Protein AF-A0A7V8X3B9-F1 (afdb_monomer_lite)

Sequence (246 aa):
MRIRNAAAGGLLAACCLIGWGTPAHAGTEPTETTTAEGVEGTEGEAGQLGDAEGGTEIEHAAEECIHILEDGGTVDDCHEAPSPILPPTNELIWGSISFTILFLLLAKFAYPGIKKGMEARTERIRDDLEGAESAKVDANRVLDEYRAQLADAKAESGRIIEEARQQADAVRREQEARLQTELAGMRSKAAADVESAKVQAVADLRREVAELAIGAAEVVIQRNLEHDTQVQLVDRYIESLNNRSN

Foldseek 3Di:
DDDDDDDDDDDDDDDDDDDDDDDDDDDDDDDDDDDDDDDDDDDDDDDDDDDDDDPDPVPVLVVVLVVCVVVPDDSVVSPCPPPPVDDDVVCVVVVVVVVVVVVVVCCVPVVVVVVVVVVVVVVVVVVVVVVVVVVVVVVVVVVVVVVVVVVVVVVVVVVVVVVVVVVVVVVVVVVVVVVVVVVVVVVVVVVVVVVVVVVVVVVVVVVVVVVVVVVVVVVVVVVVCVVVVVVVVVVVVVVVVVVVVD

pLDDT: mean 75.96, std 23.82, range [26.73, 98.38]

Secondary structure (DSSP, 8-state):
--------------------------------------------------------HHHHHHHHHHHHHHTT--GGGGG----TTS--HHHHHHHHHHHHHHHHHHHHHHHHHHHHHHHHHHHHHHHHHHHHHHHHHHHHHHHHHHHHHHHHHHHHHHHHHHHHHHHHHHHHHHHHHHHHHHHHHHHHHHHHHHHHHHHHHHHHHHHHHHHHHHHHHHHHHHHHHHHHHHHHHHHHHHHHHHTT--

Structure (mmCIF, N/CA/C/O backbone):
data_AF-A0A7V8X3B9-F1
#
_entry.id   AF-A0A7V8X3B9-F1
#
loop_
_atom_site.group_PDB
_atom_site.id
_atom_site.type_symbol
_atom_site.label_atom_id
_atom_site.label_alt_id
_atom_site.label_comp_id
_atom_site.label_asym_id
_atom_site.label_entity_id
_atom_site.label_seq_id
_atom_site.pdbx_PDB_ins_code
_atom_site.Cartn_x
_atom_site.Cartn_y
_atom_site.Cartn_z
_atom_site.occupancy
_atom_site.B_iso_or_equiv
_atom_site.auth_seq_id
_atom_site.auth_comp_id
_atom_site.auth_asym_id
_atom_site.auth_atom_id
_atom_site.pdbx_PDB_model_num
ATOM 1 N N . MET A 1 1 ? 21.258 -47.717 9.268 1.00 39.38 1 MET A N 1
ATOM 2 C CA . MET A 1 1 ? 22.544 -48.382 9.571 1.00 39.38 1 MET A CA 1
ATOM 3 C C . MET A 1 1 ? 23.534 -48.023 8.463 1.00 39.38 1 MET A C 1
ATOM 5 O O . MET A 1 1 ? 23.325 -48.495 7.360 1.00 39.38 1 MET A O 1
ATOM 9 N N . ARG A 1 2 ? 24.542 -47.178 8.786 1.00 42.72 2 ARG A N 1
ATOM 10 C CA . ARG A 1 2 ? 25.785 -46.824 8.033 1.00 42.72 2 ARG A CA 1
ATOM 11 C C . ARG A 1 2 ? 25.575 -46.132 6.666 1.00 42.72 2 ARG A C 1
ATOM 13 O O . ARG A 1 2 ? 25.077 -46.767 5.757 1.00 42.72 2 ARG A O 1
ATOM 20 N N . ILE A 1 3 ? 25.830 -44.836 6.426 1.00 49.91 3 ILE A N 1
ATOM 21 C CA . ILE A 1 3 ? 26.948 -43.901 6.725 1.00 49.91 3 ILE A CA 1
ATOM 22 C C . ILE A 1 3 ? 28.330 -44.415 6.289 1.00 49.91 3 ILE A C 1
ATOM 24 O O . ILE A 1 3 ? 28.805 -45.392 6.866 1.00 49.91 3 ILE A O 1
ATOM 28 N N . ARG A 1 4 ? 28.932 -43.696 5.316 1.00 55.12 4 ARG A N 1
ATOM 29 C CA . ARG A 1 4 ? 30.363 -43.406 4.985 1.00 55.12 4 ARG A CA 1
ATOM 30 C C . ARG A 1 4 ? 30.409 -42.970 3.501 1.00 55.12 4 ARG A C 1
ATOM 32 O O . ARG A 1 4 ? 29.705 -43.592 2.720 1.00 55.12 4 ARG A O 1
ATOM 39 N N . ASN A 1 5 ? 31.161 -42.004 2.965 1.00 46.91 5 ASN A N 1
ATOM 40 C CA . ASN A 1 5 ? 32.189 -41.004 3.334 1.00 46.91 5 ASN A CA 1
ATOM 41 C C . ASN A 1 5 ? 32.227 -40.037 2.108 1.00 46.91 5 ASN A C 1
ATOM 43 O O . ASN A 1 5 ? 32.011 -40.512 1.000 1.00 46.91 5 ASN A O 1
ATOM 47 N N . ALA A 1 6 ? 32.346 -38.706 2.150 1.00 45.81 6 ALA A N 1
ATOM 48 C CA . ALA A 1 6 ? 33.317 -37.791 2.763 1.00 45.81 6 ALA A CA 1
ATOM 49 C C . ALA A 1 6 ? 34.760 -37.851 2.190 1.00 45.81 6 ALA A C 1
ATOM 51 O O . ALA A 1 6 ? 35.505 -38.779 2.490 1.00 45.81 6 ALA A O 1
ATOM 52 N N . ALA A 1 7 ? 35.113 -36.761 1.484 1.00 44.56 7 ALA A N 1
ATOM 53 C CA . ALA A 1 7 ? 36.424 -36.099 1.328 1.00 44.56 7 ALA A CA 1
ATOM 54 C C . ALA A 1 7 ? 37.494 -36.630 0.340 1.00 44.56 7 ALA A C 1
ATOM 56 O O . ALA A 1 7 ? 38.152 -37.631 0.594 1.00 44.56 7 ALA A O 1
ATOM 57 N N . ALA A 1 8 ? 37.735 -35.836 -0.714 1.00 44.91 8 ALA A N 1
ATOM 58 C CA . ALA A 1 8 ? 39.019 -35.441 -1.334 1.00 44.91 8 ALA A CA 1
ATOM 59 C C . ALA A 1 8 ? 38.639 -34.631 -2.594 1.00 44.91 8 ALA A C 1
ATOM 61 O O . ALA A 1 8 ? 37.760 -35.062 -3.327 1.00 44.91 8 ALA A O 1
ATOM 62 N N . GLY A 1 9 ? 39.134 -33.451 -2.945 1.00 37.53 9 GLY A N 1
ATOM 63 C CA . GLY A 1 9 ? 40.325 -32.681 -2.615 1.00 37.53 9 GLY A CA 1
ATOM 64 C C . GLY A 1 9 ? 40.475 -31.714 -3.804 1.00 37.53 9 GLY A C 1
ATOM 65 O O . GLY A 1 9 ? 40.345 -32.142 -4.948 1.00 37.53 9 GLY A O 1
ATOM 66 N N . GLY A 1 10 ? 40.608 -30.412 -3.552 1.00 41.78 10 GLY A N 1
ATOM 67 C CA . GLY A 1 10 ? 40.683 -29.407 -4.615 1.00 41.78 10 GLY A CA 1
ATOM 68 C C . GLY A 1 10 ? 42.075 -29.266 -5.224 1.00 41.78 10 GLY A C 1
ATOM 69 O O . GLY A 1 10 ? 43.055 -29.658 -4.600 1.00 41.78 10 GLY A O 1
ATOM 70 N N . LEU A 1 11 ? 42.137 -28.663 -6.416 1.00 39.66 11 LEU A N 1
ATOM 71 C CA . LEU A 1 11 ? 43.200 -27.767 -6.896 1.00 39.66 11 LEU A CA 1
ATOM 72 C C . LEU A 1 11 ? 42.917 -27.338 -8.348 1.00 39.66 11 LEU A C 1
ATOM 74 O O . LEU A 1 11 ? 42.602 -28.170 -9.188 1.00 39.66 11 LEU A O 1
ATOM 78 N N . LEU A 1 12 ? 43.144 -26.042 -8.595 1.00 39.81 12 LEU A N 1
ATOM 79 C CA . LEU A 1 12 ? 43.578 -25.422 -9.856 1.00 39.81 12 LEU A CA 1
ATOM 80 C C . LEU A 1 12 ? 42.609 -25.432 -11.050 1.00 39.81 12 LEU A C 1
ATOM 82 O O . LEU A 1 12 ? 42.489 -26.421 -11.757 1.00 39.81 12 LEU A O 1
ATOM 86 N N . ALA A 1 13 ? 42.084 -24.254 -11.400 1.00 40.56 13 ALA A N 1
ATOM 87 C CA . ALA A 1 13 ? 42.632 -23.486 -12.526 1.00 40.56 13 ALA A CA 1
ATOM 88 C C . ALA A 1 13 ? 41.819 -22.205 -12.796 1.00 40.56 13 ALA A C 1
ATOM 90 O O . ALA A 1 13 ? 40.620 -22.249 -13.037 1.00 40.56 13 ALA A O 1
ATOM 91 N N . ALA A 1 14 ? 42.535 -21.080 -12.757 1.00 41.75 14 ALA A N 1
ATOM 92 C CA . ALA A 1 14 ? 42.480 -19.972 -13.709 1.00 41.75 14 ALA A CA 1
ATOM 93 C C . ALA A 1 14 ? 41.116 -19.502 -14.259 1.00 41.75 14 ALA A C 1
ATOM 95 O O . ALA A 1 14 ? 40.564 -20.102 -15.172 1.00 41.75 14 ALA A O 1
ATOM 96 N N . CYS A 1 15 ? 40.714 -18.288 -13.869 1.00 41.00 15 CYS A N 1
ATOM 97 C CA . CYS A 1 15 ? 40.323 -17.281 -14.859 1.00 41.00 15 CYS A CA 1
ATOM 98 C C . CYS A 1 15 ? 40.495 -15.873 -14.272 1.00 41.00 15 CYS A C 1
ATOM 100 O O . CYS A 1 15 ? 39.625 -15.332 -13.594 1.00 41.00 15 CYS A O 1
ATOM 102 N N . CYS A 1 16 ? 41.683 -15.317 -14.503 1.00 38.94 16 CYS A N 1
ATOM 103 C CA . CYS A 1 16 ? 41.965 -13.897 -14.368 1.00 38.94 16 CYS A CA 1
ATOM 104 C C . CYS A 1 16 ? 41.177 -13.095 -15.414 1.00 38.94 16 CYS A C 1
ATOM 106 O O . CYS A 1 16 ? 41.130 -13.493 -16.571 1.00 38.94 16 CYS A O 1
ATOM 108 N N . LEU A 1 17 ? 40.687 -11.935 -14.967 1.00 46.78 17 LEU A N 1
ATOM 109 C CA . LEU A 1 17 ? 40.783 -10.627 -15.629 1.00 46.78 17 LEU A CA 1
ATOM 110 C C . LEU A 1 17 ? 40.272 -10.522 -17.077 1.00 46.78 17 LEU A C 1
ATOM 112 O O . LEU A 1 17 ? 40.923 -10.992 -17.999 1.00 46.78 17 LEU A O 1
ATOM 116 N N . ILE A 1 18 ? 39.193 -9.754 -17.273 1.00 52.78 18 ILE A N 1
ATOM 117 C CA . ILE A 1 18 ? 39.146 -8.491 -18.050 1.00 52.78 18 ILE A CA 1
ATOM 118 C C . ILE A 1 18 ? 37.674 -8.042 -18.148 1.00 52.78 18 ILE A C 1
ATOM 120 O O . ILE A 1 18 ? 36.805 -8.802 -18.559 1.00 52.78 18 ILE A O 1
ATOM 124 N N . GLY A 1 19 ? 37.408 -6.791 -17.772 1.00 39.50 19 GLY A N 1
ATOM 125 C CA . GLY A 1 19 ? 36.098 -6.131 -17.841 1.00 39.50 19 GLY A CA 1
ATOM 126 C C . GLY A 1 19 ? 36.063 -4.982 -16.833 1.00 39.50 19 GLY A C 1
ATOM 127 O O . GLY A 1 19 ? 35.511 -5.130 -15.753 1.00 39.50 19 GLY A O 1
ATOM 128 N N . TRP A 1 20 ? 36.893 -3.943 -16.958 1.00 41.47 20 TRP A N 1
ATOM 129 C CA . TRP A 1 20 ? 36.729 -2.809 -17.884 1.00 41.47 20 TRP A CA 1
ATOM 130 C C . TRP A 1 20 ? 35.306 -2.228 -17.883 1.00 41.47 20 TRP A C 1
ATOM 132 O O . TRP A 1 20 ? 34.447 -2.669 -18.637 1.00 41.47 20 TRP A O 1
ATOM 142 N N . GLY A 1 21 ? 35.126 -1.172 -17.078 1.00 40.56 21 GLY A N 1
ATOM 143 C CA . GLY A 1 21 ? 34.409 0.029 -17.516 1.00 40.56 21 GLY A CA 1
ATOM 144 C C . GLY A 1 21 ? 33.053 0.322 -16.873 1.00 40.56 21 GLY A C 1
ATOM 145 O O . GLY A 1 21 ? 32.025 0.148 -17.517 1.00 40.56 21 GLY A O 1
ATOM 146 N N . THR A 1 22 ? 33.052 0.894 -15.666 1.00 64.69 22 THR A N 1
ATOM 147 C CA . THR A 1 22 ? 31.903 1.636 -15.108 1.00 64.69 22 THR A CA 1
ATOM 148 C C . THR A 1 22 ? 32.142 3.140 -15.323 1.00 64.69 22 THR A C 1
ATOM 150 O O . THR A 1 22 ? 33.192 3.621 -14.894 1.00 64.69 22 THR A O 1
ATOM 153 N N . PRO A 1 23 ? 31.239 3.919 -15.953 1.00 57.03 23 PRO A N 1
ATOM 154 C CA . PRO A 1 23 ? 31.447 5.355 -16.117 1.00 57.03 23 PRO A CA 1
ATOM 155 C C . PRO A 1 23 ? 30.966 6.121 -14.876 1.00 57.03 23 PRO A C 1
ATOM 157 O O . PRO A 1 23 ? 29.769 6.201 -14.598 1.00 57.03 23 PRO A O 1
ATOM 160 N N . ALA A 1 24 ? 31.909 6.703 -14.135 1.00 49.41 24 ALA A N 1
ATOM 161 C CA . ALA A 1 24 ? 31.629 7.686 -13.093 1.00 49.41 24 ALA A CA 1
ATOM 162 C C . ALA A 1 24 ? 31.510 9.089 -13.709 1.00 49.41 24 ALA A C 1
ATOM 164 O O . ALA A 1 24 ? 32.327 9.503 -14.530 1.00 49.41 24 ALA A O 1
ATOM 165 N N . HIS A 1 25 ? 30.447 9.787 -13.318 1.00 52.94 25 HIS A N 1
ATOM 166 C CA . HIS A 1 25 ? 30.072 11.128 -13.745 1.00 52.94 25 HIS A CA 1
ATOM 167 C C . HIS A 1 25 ? 31.026 12.227 -13.244 1.00 52.94 25 HIS A C 1
ATOM 169 O O . HIS A 1 25 ? 31.401 12.250 -12.076 1.00 52.94 25 HIS A O 1
ATOM 175 N N . ALA A 1 26 ? 31.317 13.147 -14.169 1.00 38.22 26 ALA A N 1
ATOM 176 C CA . ALA A 1 26 ? 31.418 14.608 -14.061 1.00 38.22 26 ALA A CA 1
ATOM 177 C C . ALA A 1 26 ? 31.921 15.245 -12.746 1.00 38.22 26 ALA A C 1
ATOM 179 O O . ALA A 1 26 ? 31.174 15.401 -11.782 1.00 38.22 26 ALA A O 1
ATOM 180 N N . GLY A 1 27 ? 33.158 15.750 -12.800 1.00 36.84 27 GLY A N 1
ATOM 181 C CA . GLY A 1 27 ? 33.696 16.811 -11.944 1.00 36.84 27 GLY A CA 1
ATOM 182 C C . GLY A 1 27 ? 34.038 18.049 -12.783 1.00 36.84 27 GLY A C 1
ATOM 183 O O . GLY A 1 27 ? 34.362 17.936 -13.963 1.00 36.84 27 GLY A O 1
ATOM 184 N N . THR A 1 28 ? 33.886 19.216 -12.171 1.00 52.00 28 THR A N 1
ATOM 185 C CA . THR A 1 28 ? 33.833 20.568 -12.738 1.00 52.00 28 THR A CA 1
ATOM 186 C C . THR A 1 28 ? 35.189 21.298 -12.781 1.00 52.00 28 THR A C 1
ATOM 188 O O . THR A 1 28 ? 36.059 21.019 -11.964 1.00 52.00 28 THR A O 1
ATOM 191 N N . GLU A 1 29 ? 35.248 22.332 -13.640 1.00 48.00 29 GLU A N 1
ATOM 192 C CA . GLU A 1 29 ? 36.155 23.512 -13.639 1.00 48.00 29 GLU A CA 1
ATOM 193 C C . GLU A 1 29 ? 37.589 23.356 -14.221 1.00 48.00 29 GLU A C 1
ATOM 195 O O . GLU A 1 29 ? 38.015 22.251 -14.541 1.00 48.00 29 GLU A O 1
ATOM 200 N N . PRO A 1 30 ? 38.332 24.462 -14.462 1.00 53.47 30 PRO A N 1
ATOM 201 C CA . PRO A 1 30 ? 38.150 25.348 -15.612 1.00 53.47 30 PRO A CA 1
ATOM 202 C C . PRO A 1 30 ? 39.452 25.560 -16.418 1.00 53.47 30 PRO A C 1
ATOM 204 O O . PRO A 1 30 ? 40.555 25.197 -16.020 1.00 53.47 30 PRO A O 1
ATOM 207 N N . THR A 1 31 ? 39.292 26.180 -17.583 1.00 50.12 31 THR A N 1
ATOM 208 C CA . THR A 1 31 ? 40.335 26.653 -18.502 1.00 50.12 31 THR A CA 1
ATOM 209 C C . THR A 1 31 ? 41.193 27.765 -17.901 1.00 50.12 31 THR A C 1
ATOM 211 O O . THR A 1 31 ? 40.611 28.748 -17.457 1.00 50.12 31 THR A O 1
ATOM 214 N N . GLU A 1 32 ? 42.526 27.673 -18.012 1.00 40.66 32 GLU A N 1
ATOM 215 C CA . GLU A 1 32 ? 43.408 28.775 -18.445 1.00 40.66 32 GLU A CA 1
ATOM 216 C C . GLU A 1 32 ? 44.906 28.395 -18.472 1.00 40.66 32 GLU A C 1
ATOM 218 O O . GLU A 1 32 ? 45.381 27.635 -17.632 1.00 40.66 32 GLU A O 1
ATOM 223 N N . THR A 1 33 ? 45.642 29.057 -19.383 1.00 37.03 33 THR A N 1
ATOM 224 C CA . THR A 1 33 ? 47.113 29.271 -19.415 1.00 37.03 33 THR A CA 1
ATOM 225 C C . THR A 1 33 ? 47.981 28.065 -19.827 1.00 37.03 33 THR A C 1
ATOM 227 O O . THR A 1 33 ? 47.667 26.930 -19.515 1.00 37.03 33 THR A O 1
ATOM 230 N N . THR A 1 34 ? 49.123 28.173 -20.509 1.00 36.94 34 THR A N 1
ATOM 231 C CA . THR A 1 34 ? 49.876 29.243 -21.180 1.00 36.94 34 THR A CA 1
ATOM 232 C C . THR A 1 34 ? 51.095 28.569 -21.839 1.00 36.94 34 THR A C 1
ATOM 234 O O . THR A 1 34 ? 51.565 27.555 -21.335 1.00 36.94 34 THR A O 1
ATOM 237 N N . THR A 1 35 ? 51.619 29.173 -22.915 1.00 37.62 35 THR A N 1
ATOM 238 C CA . THR A 1 35 ? 53.039 29.180 -23.354 1.00 37.62 35 THR A CA 1
ATOM 239 C C . THR A 1 35 ? 53.826 27.872 -23.504 1.00 37.62 35 THR A C 1
ATOM 241 O O . THR A 1 35 ? 54.137 27.215 -22.518 1.00 37.62 35 THR A O 1
ATOM 244 N N . ALA A 1 36 ? 54.385 27.660 -24.700 1.00 40.75 36 ALA A N 1
ATOM 245 C CA . ALA A 1 36 ? 55.829 27.444 -24.836 1.00 40.75 36 ALA A CA 1
ATOM 246 C C . ALA A 1 36 ? 56.305 27.735 -26.269 1.00 40.75 36 ALA A C 1
ATOM 248 O O . ALA A 1 36 ? 55.754 27.221 -27.242 1.00 40.75 36 ALA A O 1
ATOM 249 N N . GLU A 1 37 ? 57.321 28.590 -26.344 1.00 34.03 37 GLU A N 1
ATOM 250 C CA . GLU A 1 37 ? 58.188 28.872 -27.488 1.00 34.03 37 GLU A CA 1
ATOM 251 C C . GLU A 1 37 ? 58.977 27.627 -27.937 1.00 34.03 37 GLU A C 1
ATOM 253 O O . GLU A 1 37 ? 59.090 26.643 -27.206 1.00 34.03 37 GLU A O 1
ATOM 258 N N . GLY A 1 38 ? 59.500 27.681 -29.166 1.00 37.38 38 GLY A N 1
ATOM 259 C CA . GLY A 1 38 ? 60.245 26.596 -29.807 1.00 37.38 38 GLY A CA 1
ATOM 260 C C . GLY A 1 38 ? 61.704 26.452 -29.372 1.00 37.38 38 GLY A C 1
ATOM 261 O O . GLY A 1 38 ? 62.136 27.107 -28.436 1.00 37.38 38 GLY A O 1
ATOM 262 N N . VAL A 1 39 ? 62.442 25.593 -30.088 1.00 33.62 39 VAL A N 1
ATOM 263 C CA . VAL A 1 39 ? 63.895 25.653 -30.356 1.00 33.62 39 VAL A CA 1
ATOM 264 C C . VAL A 1 39 ? 64.231 24.661 -31.487 1.00 33.62 39 VAL A C 1
ATOM 266 O O . VAL A 1 39 ? 63.624 23.598 -31.615 1.00 33.62 39 VAL A O 1
ATOM 269 N N . GLU A 1 40 ? 65.177 25.096 -32.315 1.00 34.22 40 GLU A N 1
ATOM 270 C CA . GLU A 1 40 ? 65.804 24.495 -33.496 1.00 34.22 40 GLU A CA 1
ATOM 271 C C . GLU A 1 40 ? 66.728 23.286 -33.226 1.00 34.22 40 GLU A C 1
ATOM 273 O O . GLU A 1 40 ? 67.198 23.084 -32.110 1.00 34.22 40 GLU A O 1
ATOM 278 N N . GLY A 1 41 ? 67.104 22.605 -34.321 1.00 28.72 41 GLY A N 1
ATOM 279 C CA . GLY A 1 41 ? 68.501 22.206 -34.593 1.00 28.72 41 GLY A CA 1
ATOM 280 C C . GLY A 1 41 ? 68.827 20.712 -34.459 1.00 28.72 41 GLY A C 1
ATOM 281 O O . GLY A 1 41 ? 68.663 20.159 -33.381 1.00 28.72 41 GLY A O 1
ATOM 282 N N . THR A 1 42 ? 69.113 20.006 -35.572 1.00 29.69 42 THR A N 1
ATOM 283 C CA . THR A 1 42 ? 70.470 19.618 -36.086 1.00 29.69 42 THR A CA 1
ATOM 284 C C . THR A 1 42 ? 71.020 18.355 -35.393 1.00 29.69 42 THR A C 1
ATOM 286 O O . THR A 1 42 ? 70.780 18.165 -34.212 1.00 29.69 42 THR A O 1
ATOM 289 N N . GLU A 1 43 ? 71.689 17.361 -35.989 1.00 34.09 43 GLU A N 1
ATOM 290 C CA . GLU A 1 43 ? 72.438 17.089 -37.235 1.00 34.09 43 GLU A CA 1
ATOM 291 C C . GLU A 1 43 ? 72.362 15.554 -37.500 1.00 34.09 43 GLU A C 1
ATOM 293 O O . GLU A 1 43 ? 72.037 14.805 -36.583 1.00 34.09 43 GLU A O 1
ATOM 298 N N . GLY A 1 44 ? 72.486 15.042 -38.737 1.00 31.11 44 GLY A N 1
ATOM 299 C CA . GLY A 1 44 ? 73.740 14.480 -39.304 1.00 31.11 44 GLY A CA 1
ATOM 300 C C . GLY A 1 44 ? 73.945 12.995 -38.906 1.00 31.11 44 GLY A C 1
ATOM 301 O O . GLY A 1 44 ? 73.656 12.622 -37.784 1.00 31.11 44 GLY A O 1
ATOM 302 N N . GLU A 1 45 ? 74.427 12.042 -39.707 1.00 33.03 45 GLU A N 1
ATOM 303 C CA . GLU A 1 45 ? 75.163 12.058 -40.972 1.00 33.03 45 GLU A CA 1
ATOM 304 C C . GLU A 1 45 ? 75.353 10.595 -41.469 1.00 33.03 45 GLU A C 1
ATOM 306 O O . GLU A 1 45 ? 75.246 9.660 -40.676 1.00 33.03 45 GLU A O 1
ATOM 311 N N . ALA A 1 46 ? 75.720 10.450 -42.755 1.00 31.52 46 ALA A N 1
ATOM 312 C CA . ALA A 1 46 ? 76.371 9.308 -43.433 1.00 31.52 46 ALA A CA 1
ATOM 313 C C . ALA A 1 46 ? 75.574 7.992 -43.635 1.00 31.52 46 ALA A C 1
ATOM 315 O O . ALA A 1 46 ? 75.005 7.428 -42.715 1.00 31.52 46 ALA A O 1
ATOM 316 N N . GLY A 1 47 ? 75.544 7.353 -44.808 1.00 28.34 47 GLY A N 1
ATOM 317 C CA . GLY A 1 47 ? 76.201 7.592 -46.089 1.00 28.34 47 GLY A CA 1
ATOM 318 C C . GLY A 1 47 ? 76.137 6.325 -46.964 1.00 28.34 47 GLY A C 1
ATOM 319 O O . GLY A 1 47 ? 75.957 5.223 -46.451 1.00 28.34 47 GLY A O 1
ATOM 320 N N . GLN A 1 48 ? 76.372 6.535 -48.265 1.00 32.28 48 GLN A N 1
ATOM 321 C CA . GLN A 1 48 ? 76.925 5.611 -49.275 1.00 32.28 48 GLN A CA 1
ATOM 322 C C . GLN A 1 48 ? 76.022 5.053 -50.410 1.00 32.28 48 GLN A C 1
ATOM 324 O O . GLN A 1 48 ? 75.308 4.072 -50.248 1.00 32.28 48 GLN A O 1
ATOM 329 N N . LEU A 1 49 ? 76.227 5.692 -51.579 1.00 31.45 49 LEU A N 1
ATOM 330 C CA . LEU A 1 49 ? 76.461 5.218 -52.966 1.00 31.45 49 LEU A CA 1
ATOM 331 C C . LEU A 1 49 ? 75.520 4.231 -53.676 1.00 31.45 49 LEU A C 1
ATOM 333 O O . LEU A 1 49 ? 75.320 3.097 -53.252 1.00 31.45 49 LEU A O 1
ATOM 337 N N . GLY A 1 50 ? 75.176 4.628 -54.905 1.00 31.78 50 GLY A N 1
ATOM 338 C CA . GLY A 1 50 ? 74.786 3.758 -56.013 1.00 31.78 50 GLY A CA 1
ATOM 339 C C . GLY A 1 50 ? 74.233 4.583 -57.176 1.00 31.78 50 GLY A C 1
ATOM 340 O O . GLY A 1 50 ? 73.124 5.091 -57.081 1.00 31.78 50 GLY A O 1
ATOM 341 N N . ASP A 1 51 ? 75.037 4.750 -58.219 1.00 26.73 51 ASP A N 1
ATOM 342 C CA . ASP A 1 51 ? 74.870 5.618 -59.390 1.00 26.73 51 ASP A CA 1
ATOM 343 C C . ASP A 1 51 ? 73.632 5.309 -60.258 1.00 26.73 51 ASP A C 1
ATOM 345 O O . ASP A 1 51 ? 73.262 4.146 -60.398 1.00 26.73 51 ASP A O 1
ATOM 349 N N . ALA A 1 52 ? 73.061 6.329 -60.914 1.00 33.12 52 ALA A N 1
ATOM 350 C CA . ALA A 1 52 ? 72.715 6.282 -62.344 1.00 33.12 52 ALA A CA 1
ATOM 351 C C . ALA A 1 52 ? 72.134 7.619 -62.836 1.00 33.12 52 ALA A C 1
ATOM 353 O O . ALA A 1 52 ? 71.255 8.226 -62.230 1.00 33.12 52 ALA A O 1
ATOM 354 N N . GLU A 1 53 ? 72.687 8.039 -63.961 1.00 38.56 53 GLU A N 1
ATOM 355 C CA . GLU A 1 53 ? 72.516 9.275 -64.707 1.00 38.56 53 GLU A CA 1
ATOM 356 C C . GLU A 1 53 ? 71.082 9.555 -65.186 1.00 38.56 53 GLU A C 1
ATOM 358 O O . GLU A 1 53 ? 70.334 8.654 -65.552 1.00 38.56 53 GLU A O 1
ATOM 363 N N . GLY A 1 54 ? 70.733 10.840 -65.245 1.00 33.34 54 GLY A N 1
ATOM 364 C CA . GLY A 1 54 ? 69.496 11.342 -65.850 1.00 33.34 54 GLY A CA 1
ATOM 365 C C . GLY A 1 54 ? 69.655 12.779 -66.347 1.00 33.34 54 GLY A C 1
ATOM 366 O O . GLY A 1 54 ? 68.756 13.598 -66.201 1.00 33.34 54 GLY A O 1
ATOM 367 N N . GLY A 1 55 ? 70.840 13.123 -66.853 1.00 38.66 55 GLY A N 1
ATOM 368 C CA . GLY A 1 55 ? 71.037 14.288 -67.706 1.00 38.66 55 GLY A CA 1
ATOM 369 C C . GLY A 1 55 ? 71.225 13.769 -69.120 1.00 38.66 55 GLY A C 1
ATOM 370 O O . GLY A 1 55 ? 72.260 13.166 -69.363 1.00 38.66 55 GLY A O 1
ATOM 371 N N . THR A 1 56 ? 70.207 13.891 -69.983 1.00 39.81 56 THR A N 1
ATOM 372 C CA . THR A 1 56 ? 70.292 13.703 -71.458 1.00 39.81 56 THR A CA 1
ATOM 373 C C . THR A 1 56 ? 68.951 13.829 -72.208 1.00 39.81 56 THR A C 1
ATOM 375 O O . THR A 1 56 ? 68.947 13.675 -73.418 1.00 39.81 56 THR A O 1
ATOM 378 N N . GLU A 1 57 ? 67.805 14.151 -71.591 1.00 44.56 57 GLU A N 1
ATOM 379 C CA . GLU A 1 57 ? 66.539 14.238 -72.366 1.00 44.56 57 GLU A CA 1
ATOM 380 C C . GLU A 1 57 ? 66.224 15.616 -72.981 1.00 44.56 57 GLU A C 1
ATOM 382 O O . GLU A 1 57 ? 65.383 15.702 -73.869 1.00 44.56 57 GLU A O 1
ATOM 387 N N . ILE A 1 58 ? 66.913 16.697 -72.590 1.00 44.88 58 ILE A N 1
ATOM 388 C CA . ILE A 1 58 ? 66.720 18.023 -73.222 1.00 44.88 58 ILE A CA 1
ATOM 389 C C . ILE A 1 58 ? 67.664 18.233 -74.421 1.00 44.88 58 ILE A C 1
ATOM 391 O O . ILE A 1 58 ? 67.372 19.038 -75.300 1.00 44.88 58 ILE A O 1
ATOM 395 N N . GLU A 1 59 ? 68.772 17.490 -74.493 1.00 46.84 59 GLU A N 1
ATOM 396 C CA . GLU A 1 59 ? 69.768 17.640 -75.564 1.00 46.84 59 GLU A CA 1
ATOM 397 C C . GLU A 1 59 ? 69.375 16.869 -76.839 1.00 46.84 59 GLU A C 1
ATOM 399 O O . GLU A 1 59 ? 69.513 17.404 -77.937 1.00 46.84 59 GLU A O 1
ATOM 404 N N . HIS A 1 60 ? 68.761 15.682 -76.718 1.00 47.84 60 HIS A N 1
ATOM 405 C CA . HIS A 1 60 ? 68.312 14.909 -77.887 1.00 47.84 60 HIS A CA 1
ATOM 406 C C . HIS A 1 60 ? 67.094 15.499 -78.612 1.00 47.84 60 HIS A C 1
ATOM 408 O O . HIS A 1 60 ? 66.994 15.366 -79.830 1.00 47.84 60 HIS A O 1
ATOM 414 N N . ALA A 1 61 ? 66.212 16.218 -77.910 1.00 52.81 61 ALA A N 1
ATOM 415 C CA . ALA A 1 61 ? 65.087 16.905 -78.548 1.00 52.81 61 ALA A CA 1
ATOM 416 C C . ALA A 1 61 ? 65.546 18.051 -79.475 1.00 52.81 61 ALA A C 1
ATOM 418 O O . ALA A 1 61 ? 64.885 18.361 -80.465 1.00 52.81 61 ALA A O 1
ATOM 419 N N . ALA A 1 62 ? 66.694 18.672 -79.178 1.00 56.62 62 ALA A N 1
ATOM 420 C CA . ALA A 1 62 ? 67.274 19.712 -80.023 1.00 56.62 62 ALA A CA 1
ATOM 421 C C . ALA A 1 62 ? 67.964 19.130 -81.271 1.00 56.62 62 ALA A C 1
ATOM 423 O O . ALA A 1 62 ? 67.908 19.747 -82.333 1.00 56.62 62 ALA A O 1
ATOM 424 N N . GLU A 1 63 ? 68.571 17.944 -81.170 1.00 56.38 63 GLU A N 1
ATOM 425 C CA . GLU A 1 63 ? 69.256 17.279 -82.290 1.00 56.38 63 GLU A CA 1
ATOM 426 C C . GLU A 1 63 ? 68.282 16.752 -83.357 1.00 56.38 63 GLU A C 1
ATOM 428 O O . GLU A 1 63 ? 68.551 16.881 -84.552 1.00 56.38 63 GLU A O 1
ATOM 433 N N . GLU A 1 64 ? 67.115 16.238 -82.956 1.00 62.34 64 GLU A N 1
ATOM 434 C CA . GLU A 1 64 ? 66.106 15.721 -83.894 1.00 62.34 64 GLU A CA 1
ATOM 435 C C . GLU A 1 64 ? 65.455 16.840 -84.733 1.00 62.34 64 GLU A C 1
ATOM 437 O O . GLU A 1 64 ? 65.255 16.685 -85.938 1.00 62.34 64 GLU A O 1
ATOM 442 N N . CYS A 1 65 ? 65.238 18.024 -84.148 1.00 60.91 65 CYS A N 1
ATOM 443 C CA . CYS A 1 65 ? 64.732 19.189 -84.884 1.00 60.91 65 CYS A CA 1
ATOM 444 C C . CYS A 1 65 ? 65.733 19.782 -85.881 1.00 60.91 65 CYS A C 1
ATOM 446 O O . CYS A 1 65 ? 65.328 20.347 -86.899 1.00 60.91 65 CYS A O 1
ATOM 448 N N . ILE A 1 66 ? 67.036 19.654 -85.620 1.00 63.03 66 ILE A N 1
ATOM 449 C CA . ILE A 1 66 ? 68.073 20.159 -86.527 1.00 63.03 66 ILE A CA 1
ATOM 450 C C . ILE A 1 66 ? 68.090 19.346 -87.834 1.00 63.03 66 ILE A C 1
ATOM 452 O O . ILE A 1 66 ? 68.230 19.934 -88.905 1.00 63.03 66 ILE A O 1
ATOM 456 N N . HIS A 1 67 ? 67.843 18.032 -87.780 1.00 65.12 67 HIS A N 1
ATOM 457 C CA . HIS A 1 67 ? 67.853 17.167 -88.968 1.00 65.12 67 HIS A CA 1
ATOM 458 C C . HI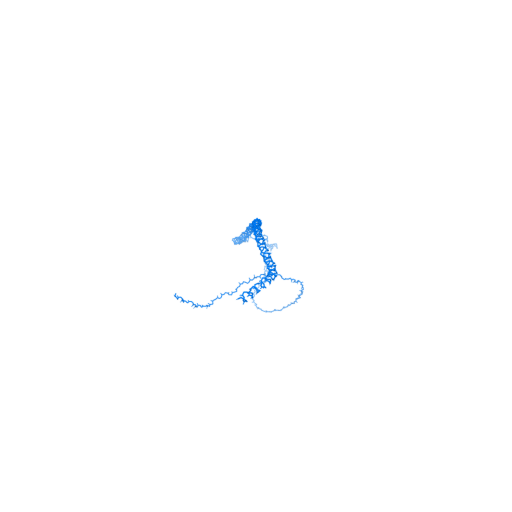S A 1 67 ? 66.626 17.360 -89.886 1.00 65.12 67 HIS A C 1
ATOM 460 O O . HIS A 1 67 ? 66.717 17.151 -91.094 1.00 65.12 67 HIS A O 1
ATOM 466 N N . ILE A 1 68 ? 65.482 17.797 -89.345 1.00 62.09 68 ILE A N 1
ATOM 467 C CA . ILE A 1 68 ? 64.247 18.056 -90.115 1.00 62.09 68 ILE A CA 1
ATOM 468 C C . ILE A 1 68 ? 64.324 19.392 -90.882 1.00 62.09 68 ILE A C 1
ATOM 470 O O . ILE A 1 68 ? 63.758 19.532 -91.969 1.00 62.09 68 ILE A O 1
ATOM 474 N N . LEU A 1 69 ? 65.070 20.367 -90.354 1.00 64.50 69 LEU A N 1
ATOM 475 C CA . LEU A 1 69 ? 65.283 21.668 -90.999 1.00 64.50 69 LEU A CA 1
ATOM 476 C C . LEU A 1 69 ? 66.263 21.593 -92.182 1.00 64.50 69 LEU A C 1
ATOM 478 O O . LEU A 1 69 ? 66.178 22.414 -93.097 1.00 64.50 69 LEU A O 1
ATOM 482 N N . GLU A 1 70 ? 67.168 20.612 -92.192 1.00 67.31 70 GLU A N 1
ATOM 483 C CA . GLU A 1 70 ? 68.176 20.447 -93.247 1.00 67.31 70 GLU A CA 1
ATOM 484 C C . GLU A 1 70 ? 67.593 19.850 -94.547 1.00 67.31 70 GLU A C 1
ATOM 486 O O . GLU A 1 70 ? 68.029 20.217 -95.639 1.00 67.31 70 GLU A O 1
ATOM 491 N N . ASP A 1 71 ? 66.521 19.053 -94.454 1.00 61.47 71 ASP A N 1
ATOM 492 C CA . ASP A 1 71 ? 65.776 18.497 -95.600 1.00 61.47 71 ASP A CA 1
ATOM 493 C C . ASP A 1 71 ? 64.672 19.440 -96.148 1.00 61.47 71 ASP A C 1
ATOM 495 O O . ASP A 1 71 ? 63.901 19.070 -97.039 1.00 61.47 71 ASP A O 1
ATOM 499 N N . GLY A 1 72 ? 64.610 20.690 -95.664 1.00 61.25 72 GLY A N 1
ATOM 500 C CA . GLY A 1 72 ? 63.687 21.727 -96.146 1.00 61.25 72 GLY A CA 1
ATOM 501 C C . GLY A 1 72 ? 62.321 21.775 -95.449 1.00 61.25 72 GLY A C 1
ATOM 502 O O . GLY A 1 72 ? 61.389 22.374 -95.993 1.00 61.25 72 GLY A O 1
ATOM 503 N N . GLY A 1 73 ? 62.190 21.162 -94.268 1.00 61.62 73 GLY A N 1
ATOM 504 C CA . GLY A 1 73 ? 61.004 21.260 -93.411 1.00 61.62 73 GLY A CA 1
ATOM 505 C C . GLY A 1 73 ? 60.877 22.615 -92.699 1.00 61.62 73 GLY A C 1
ATOM 506 O O . GLY A 1 73 ? 61.842 23.370 -92.571 1.00 61.62 73 GLY A O 1
ATOM 507 N N . THR A 1 74 ? 59.671 22.945 -92.238 1.00 58.62 74 THR A N 1
ATOM 508 C CA . THR A 1 74 ? 59.369 24.188 -91.508 1.00 58.62 74 THR A CA 1
ATOM 509 C C . THR A 1 74 ? 59.422 23.984 -89.992 1.00 58.62 74 THR A C 1
ATOM 511 O O . THR A 1 74 ? 59.075 22.921 -89.493 1.00 58.62 74 THR A O 1
ATOM 514 N N . VAL A 1 75 ? 59.819 25.023 -89.240 1.00 57.25 75 VAL A N 1
ATOM 515 C CA . VAL A 1 75 ? 59.956 25.001 -87.761 1.00 57.25 75 VAL A CA 1
ATOM 516 C C . VAL A 1 75 ? 58.651 24.615 -87.036 1.00 57.25 75 VAL A C 1
ATOM 518 O O . VAL A 1 75 ? 58.699 24.158 -85.896 1.00 57.25 75 VAL A O 1
ATOM 521 N N . ASP A 1 76 ? 57.497 24.752 -87.694 1.00 58.41 76 ASP A N 1
ATOM 522 C CA . ASP A 1 76 ? 56.185 24.420 -87.127 1.00 58.41 76 ASP A CA 1
ATOM 523 C C . ASP A 1 76 ? 55.980 22.904 -86.897 1.00 58.41 76 ASP A C 1
ATOM 525 O O . ASP A 1 76 ? 55.258 22.526 -85.976 1.00 58.41 76 ASP A O 1
ATOM 529 N N . ASP A 1 77 ? 56.673 22.029 -87.639 1.00 57.44 77 ASP A N 1
ATOM 530 C CA . ASP A 1 77 ? 56.513 20.564 -87.545 1.00 57.44 77 ASP A CA 1
ATOM 531 C C . ASP A 1 77 ? 57.193 19.946 -86.301 1.00 57.44 77 ASP A C 1
ATOM 533 O O . ASP A 1 77 ? 56.924 18.807 -85.924 1.00 57.44 77 ASP A O 1
ATOM 537 N N . CYS A 1 78 ? 58.051 20.712 -85.621 1.00 57.19 78 CYS A N 1
ATOM 538 C CA . CYS A 1 78 ? 58.772 20.304 -84.410 1.00 57.19 78 CYS A CA 1
ATOM 539 C C . CYS A 1 78 ? 57.941 20.400 -83.115 1.00 57.19 78 CYS A C 1
ATOM 541 O O . CYS A 1 78 ? 58.393 19.975 -82.050 1.00 57.19 78 CYS A O 1
ATOM 543 N N . HIS A 1 79 ? 56.738 20.977 -83.179 1.00 55.62 79 HIS A N 1
ATOM 544 C CA . HIS A 1 79 ? 55.894 21.250 -82.012 1.00 55.62 79 HIS A CA 1
ATOM 545 C C . HIS A 1 79 ? 54.536 20.545 -82.039 1.00 55.62 79 HIS A C 1
ATOM 547 O O . HIS A 1 79 ? 53.650 20.912 -81.262 1.00 55.62 79 HIS A O 1
ATOM 553 N N . GLU A 1 80 ? 54.363 19.498 -82.847 1.00 59.78 80 GLU A N 1
ATOM 554 C CA . GLU A 1 80 ? 53.142 18.691 -82.801 1.00 59.78 80 GLU A CA 1
ATOM 555 C C . GLU A 1 80 ? 53.169 17.755 -81.576 1.00 59.78 80 GLU A C 1
ATOM 557 O O . GLU A 1 80 ? 53.344 16.541 -81.666 1.00 59.78 80 GLU A O 1
ATOM 562 N N . ALA A 1 81 ? 52.998 18.337 -80.385 1.00 51.22 81 ALA A N 1
ATOM 563 C CA . ALA A 1 81 ? 52.553 17.589 -79.223 1.00 51.22 81 ALA A CA 1
ATOM 564 C C . ALA A 1 81 ? 51.177 17.002 -79.578 1.00 51.22 81 ALA A C 1
ATOM 566 O O . ALA A 1 81 ? 50.253 17.780 -79.844 1.00 51.22 81 ALA A O 1
ATOM 567 N N . PRO A 1 82 ? 51.007 15.664 -79.591 1.00 60.22 82 PRO A N 1
ATOM 568 C CA . PRO A 1 82 ? 49.717 15.058 -79.877 1.00 60.22 82 PRO A CA 1
ATOM 569 C C . PRO A 1 82 ? 48.664 15.702 -78.979 1.00 60.22 82 PRO A C 1
ATOM 571 O O . PRO A 1 82 ? 48.857 15.796 -77.767 1.00 60.22 82 PRO A O 1
ATOM 574 N N . SER A 1 83 ? 47.591 16.206 -79.590 1.00 61.09 83 SER A N 1
ATOM 575 C CA . SER A 1 83 ? 46.532 16.993 -78.953 1.00 61.09 83 SER A CA 1
ATOM 576 C C . SER A 1 83 ? 46.261 16.579 -77.490 1.00 61.09 83 SER A C 1
ATOM 578 O O . SER A 1 83 ? 45.656 15.528 -77.271 1.00 61.09 83 SER A O 1
ATOM 580 N N . PRO A 1 84 ? 46.604 17.408 -76.479 1.00 62.03 84 PRO A N 1
ATOM 581 C CA . PRO A 1 84 ? 46.473 17.074 -75.048 1.00 62.03 84 PRO A CA 1
ATOM 582 C C . PRO A 1 84 ? 45.037 16.809 -74.572 1.00 62.03 84 PRO A C 1
ATOM 584 O O . PRO A 1 84 ? 44.804 16.395 -73.440 1.00 62.03 84 PRO A O 1
ATOM 587 N N . ILE A 1 85 ? 44.061 17.114 -75.426 1.00 64.88 85 ILE A N 1
ATOM 588 C CA . ILE A 1 85 ? 42.629 17.022 -75.144 1.00 64.88 85 ILE A CA 1
ATOM 589 C C . ILE A 1 85 ? 42.058 15.684 -75.646 1.00 64.88 85 ILE A C 1
ATOM 591 O O . ILE A 1 85 ? 41.043 15.222 -75.128 1.00 64.88 85 ILE A O 1
ATOM 595 N N . LEU A 1 86 ? 42.703 15.046 -76.632 1.00 66.00 86 LEU A N 1
ATOM 596 C CA . LEU A 1 86 ? 42.249 13.797 -77.240 1.00 66.00 86 LEU A CA 1
ATOM 597 C C . LEU A 1 86 ? 43.422 12.810 -77.328 1.00 66.00 86 LEU A C 1
ATOM 599 O O . LEU A 1 86 ? 44.206 12.886 -78.276 1.00 66.00 86 LEU A O 1
ATOM 603 N N . PRO A 1 87 ? 43.553 11.892 -76.352 1.00 69.69 87 PRO A N 1
ATOM 604 C CA . PRO A 1 87 ? 44.575 10.858 -76.407 1.00 69.69 87 PRO A CA 1
ATOM 605 C C . PRO A 1 87 ? 44.357 9.956 -77.631 1.00 69.69 87 PRO A C 1
ATOM 607 O O . PRO A 1 87 ? 43.222 9.831 -78.117 1.00 69.69 87 PRO A O 1
ATOM 610 N N . PRO A 1 88 ? 45.414 9.294 -78.131 1.00 74.62 88 PRO A N 1
ATOM 611 C CA . PRO A 1 88 ? 45.283 8.335 -79.219 1.00 74.62 88 PRO A CA 1
ATOM 612 C C . PRO A 1 88 ? 44.213 7.291 -78.873 1.00 74.62 88 PRO A C 1
ATOM 614 O O . PRO A 1 88 ? 44.099 6.835 -77.732 1.00 74.62 88 PRO A O 1
ATOM 617 N N . THR A 1 89 ? 43.412 6.884 -79.862 1.00 78.50 89 THR A N 1
ATOM 618 C CA . THR A 1 89 ? 42.258 5.981 -79.665 1.00 78.50 89 THR A CA 1
ATOM 619 C C . THR A 1 89 ? 42.634 4.678 -78.958 1.00 78.50 89 THR A C 1
ATOM 621 O O . THR A 1 89 ? 41.824 4.121 -78.220 1.00 78.50 89 THR A O 1
ATOM 624 N N . ASN A 1 90 ? 43.880 4.230 -79.107 1.00 81.88 90 ASN A N 1
ATOM 625 C CA . ASN A 1 90 ? 44.426 3.062 -78.424 1.00 81.88 90 ASN A CA 1
ATOM 626 C C . ASN A 1 90 ? 44.458 3.228 -76.894 1.00 81.88 90 ASN A C 1
ATOM 628 O O . ASN A 1 90 ? 44.066 2.306 -76.179 1.00 81.88 90 ASN A O 1
ATOM 6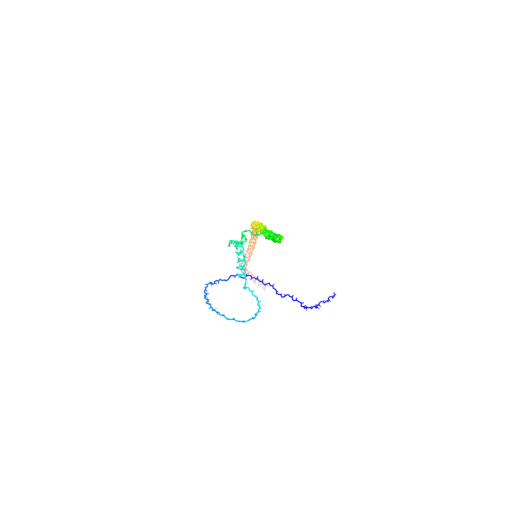32 N N . GLU A 1 91 ? 44.876 4.388 -76.384 1.00 82.31 91 GLU A N 1
ATOM 633 C CA . GLU A 1 91 ? 44.897 4.670 -74.942 1.00 82.31 91 GLU A CA 1
ATOM 634 C C . GLU A 1 91 ? 43.484 4.785 -74.378 1.00 82.31 91 GLU A C 1
ATOM 636 O O . GLU A 1 91 ? 43.205 4.273 -73.296 1.00 82.31 91 GLU A O 1
ATOM 641 N N . LEU A 1 92 ? 42.560 5.378 -75.138 1.00 85.88 92 LEU A N 1
ATOM 642 C CA . LEU A 1 92 ? 41.158 5.455 -74.739 1.00 85.88 92 LEU A CA 1
ATOM 643 C C . LEU A 1 92 ? 40.517 4.059 -74.654 1.00 85.88 92 LEU A C 1
ATOM 645 O O . LEU A 1 92 ? 39.766 3.785 -73.718 1.00 85.88 92 LEU A O 1
ATOM 649 N N . ILE A 1 93 ? 40.836 3.159 -75.591 1.00 88.38 93 ILE A N 1
ATOM 650 C CA . ILE A 1 93 ? 40.337 1.776 -75.595 1.00 88.38 93 ILE A CA 1
ATOM 651 C C . ILE A 1 93 ? 40.913 0.994 -74.408 1.00 88.38 93 ILE A C 1
ATOM 653 O O . ILE A 1 93 ? 40.148 0.437 -73.622 1.00 88.38 93 ILE A O 1
ATOM 657 N N . TRP A 1 94 ? 42.237 0.980 -74.222 1.00 90.62 94 TRP A N 1
ATOM 658 C CA . TRP A 1 94 ? 42.867 0.256 -73.109 1.00 90.62 94 TRP A CA 1
ATOM 659 C C . TRP A 1 94 ? 42.537 0.861 -71.738 1.00 90.62 94 TRP A C 1
ATOM 661 O O . TRP A 1 94 ? 42.317 0.119 -70.775 1.00 90.62 94 TRP A O 1
ATOM 671 N N . GLY A 1 95 ? 42.429 2.187 -71.649 1.00 89.75 95 GLY A N 1
ATOM 672 C CA . GLY A 1 95 ? 41.991 2.908 -70.457 1.00 89.75 95 GLY A CA 1
ATOM 673 C C . GLY A 1 95 ? 40.533 2.613 -70.111 1.00 89.75 95 GLY A C 1
ATOM 674 O O . GLY A 1 95 ? 40.231 2.293 -68.963 1.00 89.75 95 GLY A O 1
ATOM 675 N N . SER A 1 96 ? 39.635 2.618 -71.101 1.00 91.31 96 SER A N 1
ATOM 676 C CA . SER A 1 96 ? 38.228 2.241 -70.914 1.00 91.31 96 SER A CA 1
ATOM 677 C C . SER A 1 96 ? 38.079 0.777 -70.496 1.00 91.31 96 SER A C 1
ATOM 679 O O . SER A 1 96 ? 37.315 0.483 -69.577 1.00 91.31 96 SER A O 1
ATOM 681 N N . ILE A 1 97 ? 38.846 -0.142 -71.095 1.00 94.31 97 ILE A N 1
ATOM 682 C CA . ILE A 1 97 ? 38.864 -1.560 -70.703 1.00 94.31 97 ILE A CA 1
ATOM 683 C C . ILE A 1 97 ? 39.340 -1.704 -69.253 1.00 94.31 97 ILE A C 1
ATOM 685 O O . ILE A 1 97 ? 38.662 -2.344 -68.450 1.00 94.31 97 ILE A O 1
ATOM 689 N N . SER A 1 98 ? 40.454 -1.066 -68.888 1.00 93.06 98 SER A N 1
ATOM 690 C CA . SER A 1 98 ? 41.008 -1.124 -67.528 1.00 93.06 98 SER A CA 1
ATOM 691 C C . SER A 1 98 ? 40.053 -0.521 -66.493 1.00 93.06 98 SER A C 1
ATOM 693 O O . SER A 1 98 ? 39.801 -1.129 -65.450 1.00 93.06 98 SER A O 1
ATOM 695 N N . PHE A 1 99 ? 39.444 0.627 -66.806 1.00 94.25 99 PHE A N 1
ATOM 696 C CA . PHE A 1 99 ? 38.414 1.254 -65.979 1.00 94.25 99 PHE A CA 1
ATOM 697 C C . PHE A 1 99 ? 37.182 0.359 -65.834 1.00 94.25 99 PHE A C 1
ATOM 699 O O . PHE A 1 99 ? 36.666 0.207 -64.733 1.00 94.25 99 PHE A O 1
ATOM 706 N N . THR A 1 100 ? 36.734 -0.280 -66.916 1.00 95.50 100 THR A N 1
ATOM 707 C CA . THR A 1 100 ? 35.570 -1.174 -66.898 1.00 95.50 100 THR A CA 1
ATOM 708 C C . THR A 1 100 ? 35.833 -2.409 -66.042 1.00 95.50 100 THR A C 1
ATOM 710 O O . THR A 1 100 ? 34.984 -2.782 -65.234 1.00 95.50 100 THR A O 1
ATOM 713 N N . ILE A 1 101 ? 37.013 -3.027 -66.157 1.00 95.31 101 ILE A N 1
ATOM 714 C CA . ILE A 1 101 ? 37.399 -4.174 -65.323 1.00 95.31 101 ILE A CA 1
ATOM 715 C C . ILE A 1 101 ? 37.423 -3.772 -63.842 1.00 95.31 101 ILE A C 1
ATOM 717 O O . ILE A 1 101 ? 36.824 -4.458 -63.009 1.00 95.31 101 ILE A O 1
ATOM 721 N N . LEU A 1 102 ? 38.056 -2.641 -63.512 1.00 94.38 102 LEU A N 1
ATOM 722 C CA . LEU A 1 102 ? 38.086 -2.115 -62.147 1.00 94.38 102 LEU A CA 1
ATOM 723 C C . LEU A 1 102 ? 36.676 -1.795 -61.635 1.00 94.38 102 LEU A C 1
ATOM 725 O O . LEU A 1 102 ? 36.329 -2.173 -60.518 1.00 94.38 102 LEU A O 1
ATOM 729 N N . PHE A 1 103 ? 35.848 -1.144 -62.454 1.00 94.75 103 PHE A N 1
ATOM 730 C CA . PHE A 1 103 ? 34.474 -0.788 -62.119 1.00 94.75 103 PHE A CA 1
ATOM 731 C C . PHE A 1 103 ? 33.623 -2.026 -61.838 1.00 94.75 103 PHE A C 1
ATOM 733 O O . PHE A 1 103 ? 32.891 -2.046 -60.854 1.00 94.75 103 PHE A O 1
ATOM 740 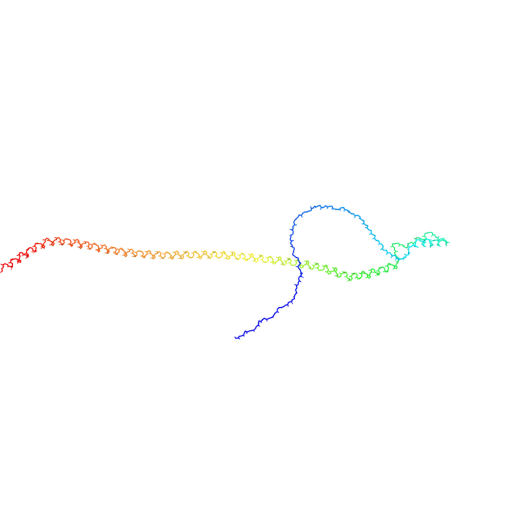N N . LEU A 1 104 ? 33.745 -3.085 -62.643 1.00 94.75 104 LEU A N 1
ATOM 741 C CA . LEU A 1 104 ? 33.026 -4.339 -62.418 1.00 94.75 104 LEU A CA 1
ATOM 742 C C . LEU A 1 104 ? 33.471 -5.034 -61.127 1.00 94.75 104 LEU A C 1
ATOM 744 O O . LEU A 1 104 ? 32.624 -5.547 -60.391 1.00 94.75 104 LEU A O 1
ATOM 748 N N . LEU A 1 105 ? 34.771 -5.019 -60.812 1.00 93.94 105 LEU A N 1
ATOM 749 C CA . LEU A 1 105 ? 35.269 -5.518 -59.529 1.00 93.94 105 LEU A CA 1
ATOM 750 C C . LEU A 1 105 ? 34.711 -4.691 -58.364 1.00 93.94 105 LEU A C 1
ATOM 752 O O . LEU A 1 105 ? 34.141 -5.255 -57.430 1.00 93.94 105 LEU A O 1
ATOM 756 N N . LEU A 1 106 ? 34.785 -3.363 -58.434 1.00 93.00 106 LEU A N 1
ATOM 757 C CA . LEU A 1 106 ? 34.282 -2.485 -57.379 1.00 93.00 106 LEU A CA 1
ATOM 758 C C . LEU A 1 106 ? 32.767 -2.612 -57.206 1.00 93.00 106 LEU A C 1
ATOM 760 O O . LEU A 1 106 ? 32.287 -2.737 -56.085 1.00 93.00 106 LEU A O 1
ATOM 764 N N . ALA A 1 107 ? 32.007 -2.658 -58.299 1.00 91.50 107 ALA A N 1
ATOM 765 C CA . ALA A 1 107 ? 30.566 -2.860 -58.263 1.00 91.50 107 ALA A CA 1
ATOM 766 C C . ALA A 1 107 ? 30.217 -4.214 -57.632 1.00 91.50 107 ALA A C 1
ATOM 768 O O . ALA A 1 107 ? 29.321 -4.291 -56.798 1.00 91.50 107 ALA A O 1
ATOM 769 N N . LYS A 1 108 ? 30.952 -5.284 -57.952 1.00 92.75 108 LYS A N 1
ATOM 770 C CA . LYS A 1 108 ? 30.692 -6.609 -57.378 1.00 92.75 108 LYS A CA 1
ATOM 771 C C . LYS A 1 108 ? 31.059 -6.708 -55.891 1.00 92.75 108 LYS A C 1
ATOM 773 O O . LYS A 1 108 ? 30.356 -7.407 -55.163 1.00 92.75 108 LYS A O 1
ATOM 778 N N . PHE A 1 109 ? 32.116 -6.031 -55.438 1.00 91.94 109 PHE A N 1
ATOM 779 C CA . PHE A 1 109 ? 32.597 -6.115 -54.050 1.00 91.94 109 PHE A CA 1
ATOM 780 C C . PHE A 1 109 ? 32.035 -5.023 -53.119 1.00 91.94 109 PHE A C 1
ATOM 782 O O . PHE A 1 109 ? 31.660 -5.329 -51.989 1.00 91.94 109 PHE A O 1
ATOM 789 N N . ALA A 1 110 ? 31.925 -3.770 -53.566 1.00 91.62 110 ALA A N 1
ATOM 790 C CA . ALA A 1 110 ? 31.488 -2.640 -52.737 1.00 91.62 110 ALA A CA 1
ATOM 791 C C . ALA A 1 110 ? 29.957 -2.510 -52.635 1.00 91.62 110 ALA A C 1
ATOM 793 O O . ALA A 1 110 ? 29.435 -2.212 -51.558 1.00 91.62 110 ALA A O 1
ATOM 794 N N . TYR A 1 111 ? 29.219 -2.784 -53.719 1.00 93.25 111 TYR A N 1
ATOM 795 C CA . TYR A 1 111 ? 27.751 -2.705 -53.735 1.00 93.25 111 TYR A CA 1
ATOM 796 C C . TYR A 1 111 ? 27.062 -3.554 -52.648 1.00 93.25 111 TYR A C 1
ATOM 798 O O . TYR A 1 111 ? 26.208 -3.011 -51.939 1.00 93.25 111 TYR A O 1
ATOM 806 N N . PRO A 1 112 ? 27.417 -4.844 -52.433 1.00 93.12 112 PRO A N 1
ATOM 807 C CA . PRO A 1 112 ? 26.784 -5.629 -51.373 1.00 93.12 112 PRO A CA 1
ATOM 808 C C . PRO A 1 112 ? 27.087 -5.085 -49.968 1.00 93.12 112 PRO A C 1
ATOM 810 O O . PRO A 1 112 ? 26.224 -5.159 -49.096 1.00 93.12 112 PRO A O 1
ATOM 813 N N . GLY A 1 113 ? 28.270 -4.498 -49.744 1.00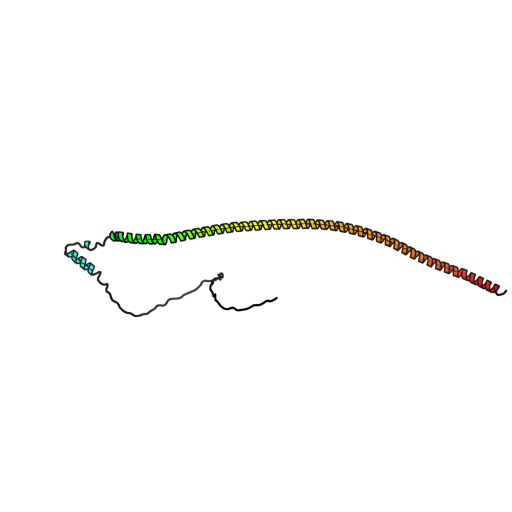 93.31 113 GLY A N 1
ATOM 814 C CA . GLY A 1 113 ? 28.636 -3.891 -48.459 1.00 93.31 113 GLY A CA 1
ATOM 815 C C . GLY A 1 113 ? 27.788 -2.662 -48.122 1.00 93.31 113 GLY A C 1
ATOM 816 O O . GLY A 1 113 ? 27.258 -2.557 -47.015 1.00 93.31 113 GLY A O 1
ATOM 817 N N . ILE A 1 114 ? 27.594 -1.768 -49.096 1.00 92.12 114 ILE A N 1
ATOM 818 C CA . ILE A 1 114 ? 26.772 -0.558 -48.934 1.00 92.12 114 ILE A CA 1
ATOM 819 C C . ILE A 1 114 ? 25.301 -0.927 -48.727 1.00 92.12 114 ILE A C 1
ATOM 821 O O . ILE A 1 114 ? 24.669 -0.426 -47.795 1.00 92.12 114 ILE A O 1
ATOM 825 N N . LYS A 1 115 ? 24.770 -1.843 -49.549 1.00 93.56 115 LYS A N 1
ATOM 826 C CA . LYS A 1 115 ? 23.383 -2.309 -49.436 1.00 93.56 115 LYS A CA 1
ATOM 827 C C . LYS A 1 115 ? 23.113 -2.916 -48.059 1.00 93.56 115 LYS A C 1
ATOM 829 O O . LYS A 1 115 ? 22.180 -2.491 -47.385 1.00 93.56 115 LYS A O 1
ATOM 834 N N . LYS A 1 116 ? 23.988 -3.816 -47.594 1.00 94.69 116 LYS A N 1
ATOM 835 C CA . LYS A 1 116 ? 23.879 -4.428 -46.263 1.00 94.69 116 LYS A CA 1
ATOM 836 C C . LYS A 1 116 ? 23.960 -3.391 -45.139 1.00 94.69 116 LYS A C 1
ATOM 838 O O . LYS A 1 116 ? 23.241 -3.509 -44.153 1.00 94.69 116 LYS A O 1
ATOM 843 N N . GLY A 1 117 ? 24.811 -2.373 -45.275 1.00 94.81 117 GLY A N 1
ATOM 844 C CA . GLY A 1 117 ? 24.919 -1.288 -44.298 1.00 94.81 117 GLY A CA 1
ATOM 845 C C . GLY A 1 117 ? 23.650 -0.436 -44.201 1.00 94.81 117 GLY A C 1
ATOM 846 O O . GLY A 1 117 ? 23.231 -0.093 -43.097 1.00 94.81 117 GLY A O 1
ATOM 847 N N . MET A 1 118 ? 23.022 -0.119 -45.336 1.00 94.44 118 MET A N 1
ATOM 848 C CA . MET A 1 118 ? 21.754 0.616 -45.367 1.00 94.44 118 MET A CA 1
ATOM 849 C C . MET A 1 118 ? 20.597 -0.219 -44.825 1.00 94.44 118 MET A C 1
ATOM 851 O O . MET A 1 118 ? 19.877 0.262 -43.956 1.00 94.44 118 MET A O 1
ATOM 855 N N . GLU A 1 119 ? 20.469 -1.474 -45.263 1.00 95.62 119 GLU A N 1
ATOM 856 C CA . GLU A 1 119 ? 19.448 -2.402 -44.764 1.00 95.62 119 GLU A CA 1
ATOM 857 C C . GLU A 1 119 ? 19.576 -2.605 -43.251 1.00 95.62 119 GLU A C 1
ATOM 859 O O . GLU A 1 119 ? 18.592 -2.458 -42.537 1.00 95.62 119 GLU A O 1
ATOM 864 N N . ALA A 1 120 ? 20.790 -2.822 -42.732 1.00 96.06 120 ALA A N 1
ATOM 865 C CA . ALA A 1 120 ? 21.017 -2.969 -41.294 1.00 96.06 120 ALA A CA 1
ATOM 866 C C . ALA A 1 120 ? 20.667 -1.704 -40.493 1.00 96.06 120 ALA A C 1
ATOM 868 O O . ALA A 1 120 ? 20.208 -1.806 -39.359 1.00 96.06 120 ALA A O 1
ATOM 869 N N . ARG A 1 121 ? 20.887 -0.504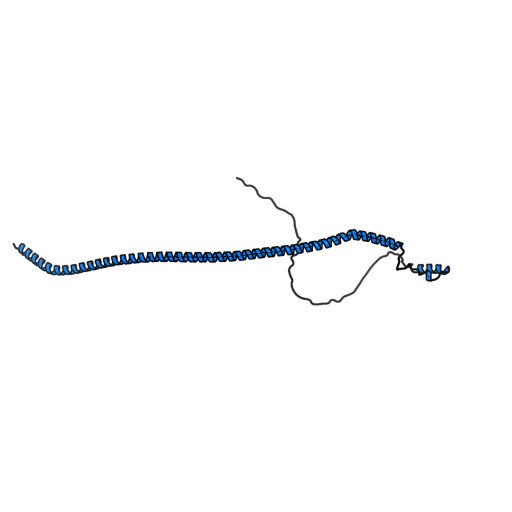 -41.050 1.00 96.12 121 ARG A N 1
ATOM 870 C CA . ARG A 1 121 ? 20.461 0.750 -40.405 1.00 96.12 121 ARG A CA 1
ATOM 871 C C . ARG A 1 121 ? 18.944 0.880 -40.399 1.00 96.12 121 ARG A C 1
ATOM 873 O O . ARG A 1 121 ? 18.385 1.240 -39.372 1.00 96.12 121 ARG A O 1
ATOM 880 N N . THR A 1 122 ? 18.294 0.601 -41.527 1.00 95.94 122 THR A N 1
ATOM 881 C CA . THR A 1 122 ? 16.833 0.651 -41.631 1.00 95.94 122 THR A CA 1
ATOM 882 C C . THR A 1 122 ? 16.177 -0.350 -40.690 1.00 95.94 122 THR A C 1
ATOM 884 O O . THR A 1 122 ? 15.219 0.020 -40.021 1.00 95.94 122 THR A O 1
ATOM 887 N N . GLU A 1 123 ? 16.706 -1.569 -40.603 1.00 97.00 123 GLU A N 1
ATOM 888 C CA . GLU A 1 123 ? 16.179 -2.600 -39.709 1.00 97.00 123 GLU A CA 1
ATOM 889 C C . GLU A 1 123 ? 16.312 -2.192 -38.245 1.00 97.00 123 GLU A C 1
ATOM 891 O O . GLU A 1 123 ? 15.314 -2.147 -37.544 1.00 97.00 123 GLU A O 1
ATOM 896 N N . ARG A 1 124 ? 17.495 -1.735 -37.811 1.00 97.00 124 ARG A N 1
ATOM 897 C CA . ARG A 1 124 ? 17.671 -1.238 -36.435 1.00 97.00 124 ARG A CA 1
ATOM 898 C C . ARG A 1 124 ? 16.714 -0.107 -36.085 1.00 97.00 124 ARG A C 1
ATOM 900 O O . ARG A 1 124 ? 16.159 -0.100 -35.001 1.00 97.00 124 ARG A O 1
ATOM 907 N N . ILE A 1 125 ? 16.509 0.842 -37.000 1.00 97.19 125 ILE A N 1
ATOM 908 C CA . ILE A 1 125 ? 15.563 1.940 -36.772 1.00 97.19 125 ILE A CA 1
ATOM 909 C C . ILE A 1 125 ? 14.140 1.395 -36.619 1.00 97.19 125 ILE A C 1
ATOM 911 O O . ILE A 1 125 ? 13.405 1.873 -35.763 1.00 97.19 125 ILE A O 1
ATOM 915 N N . ARG A 1 126 ? 13.740 0.412 -37.432 1.00 96.88 126 ARG A N 1
ATOM 916 C CA . ARG A 1 126 ? 12.424 -0.226 -37.300 1.00 96.88 126 ARG A CA 1
ATOM 917 C C . ARG A 1 126 ? 12.289 -0.949 -35.968 1.00 96.88 126 ARG A C 1
ATOM 919 O O . ARG A 1 126 ? 11.317 -0.681 -35.272 1.00 96.88 126 ARG A O 1
ATOM 926 N N . ASP A 1 127 ? 13.276 -1.757 -35.602 1.00 97.56 127 ASP A N 1
ATOM 927 C CA . ASP A 1 127 ? 13.305 -2.489 -34.335 1.00 97.56 127 ASP A CA 1
ATOM 928 C C . ASP A 1 127 ? 13.243 -1.533 -33.135 1.00 97.56 127 ASP A C 1
ATOM 930 O O . ASP A 1 127 ? 12.479 -1.751 -32.198 1.00 97.56 127 ASP A O 1
ATOM 934 N N . ASP A 1 128 ? 13.999 -0.432 -33.176 1.00 97.06 128 ASP A N 1
ATOM 935 C CA . ASP A 1 128 ? 14.005 0.585 -32.123 1.00 97.06 128 ASP A CA 1
ATOM 936 C C . ASP A 1 128 ? 12.647 1.303 -32.023 1.00 97.06 128 ASP A C 1
ATOM 938 O O . ASP A 1 128 ? 12.167 1.570 -30.917 1.00 97.06 128 ASP A O 1
ATOM 942 N N . LEU A 1 129 ? 12.002 1.613 -33.159 1.00 97.69 129 LEU A N 1
ATOM 943 C CA . LEU A 1 129 ? 10.664 2.214 -33.173 1.00 97.69 129 LEU A CA 1
ATOM 944 C C . LEU A 1 129 ? 9.597 1.244 -32.654 1.00 97.69 129 LEU A C 1
ATOM 946 O O . LEU A 1 129 ? 8.775 1.648 -31.832 1.00 97.69 129 LEU A O 1
ATOM 950 N N . GLU A 1 130 ? 9.617 -0.010 -33.103 1.00 97.50 130 GLU A N 1
ATOM 951 C CA . GLU A 1 130 ? 8.679 -1.046 -32.664 1.00 97.50 130 GLU A CA 1
ATOM 952 C C . GLU A 1 130 ? 8.867 -1.350 -31.173 1.00 97.50 130 GLU A C 1
ATOM 954 O O . GLU A 1 130 ? 7.896 -1.398 -30.416 1.00 97.50 130 GLU A O 1
ATOM 959 N N . GLY A 1 131 ? 10.116 -1.437 -30.709 1.00 97.25 131 GLY A N 1
ATOM 960 C CA . GLY A 1 131 ? 10.446 -1.581 -29.295 1.00 97.25 131 GLY A CA 1
ATOM 961 C C . GLY A 1 131 ? 9.954 -0.399 -28.458 1.00 97.25 131 GLY A C 1
ATOM 962 O O . GLY A 1 131 ? 9.372 -0.596 -27.390 1.00 97.25 131 GLY A O 1
ATOM 963 N N . ALA A 1 132 ? 10.122 0.834 -28.944 1.00 97.00 132 ALA A N 1
ATOM 964 C CA . ALA A 1 132 ? 9.622 2.027 -28.265 1.00 97.00 132 ALA A CA 1
ATOM 965 C C . ALA A 1 132 ? 8.085 2.088 -28.228 1.00 97.00 132 ALA A C 1
ATOM 967 O O . ALA A 1 132 ? 7.512 2.522 -27.225 1.00 97.00 132 ALA A O 1
ATOM 968 N N . GLU A 1 133 ? 7.406 1.665 -29.296 1.00 97.31 133 GLU A N 1
ATOM 969 C CA . GLU A 1 133 ? 5.946 1.587 -29.344 1.00 97.31 133 GLU A CA 1
ATOM 970 C C . GLU A 1 133 ? 5.417 0.504 -28.398 1.00 97.31 133 GLU A C 1
ATOM 972 O O . GLU A 1 133 ? 4.564 0.802 -27.559 1.00 97.31 133 GLU A O 1
ATOM 977 N N . SER A 1 134 ? 5.991 -0.701 -28.433 1.00 97.25 134 SER A N 1
ATOM 978 C CA . SER A 1 134 ? 5.648 -1.783 -27.505 1.00 97.25 134 SER A CA 1
ATOM 979 C C . SER A 1 134 ? 5.866 -1.361 -26.053 1.00 97.25 134 SER A C 1
ATOM 981 O O . SER A 1 134 ? 4.978 -1.537 -25.223 1.00 97.25 134 SER A O 1
ATOM 983 N N . ALA A 1 135 ? 7.000 -0.724 -25.743 1.00 97.25 135 ALA A N 1
ATOM 984 C CA . ALA A 1 135 ? 7.287 -0.234 -24.397 1.00 97.25 135 ALA A CA 1
ATOM 985 C C . ALA A 1 135 ? 6.267 0.817 -23.929 1.00 97.25 135 ALA A C 1
ATOM 987 O O . ALA A 1 135 ? 5.873 0.817 -22.762 1.00 97.25 135 ALA A O 1
ATOM 988 N N . LYS A 1 136 ? 5.798 1.697 -24.825 1.00 97.69 136 LYS A N 1
ATOM 989 C CA . LYS A 1 136 ? 4.725 2.655 -24.514 1.00 97.69 136 LYS A CA 1
ATOM 990 C C . LYS A 1 136 ? 3.389 1.961 -24.271 1.00 97.69 136 LYS A C 1
ATOM 992 O O . LYS A 1 136 ? 2.687 2.332 -23.331 1.00 97.69 136 LYS A O 1
ATOM 997 N N . VAL A 1 137 ? 3.030 0.982 -25.100 1.00 98.12 137 VAL A N 1
ATOM 998 C CA . VAL A 1 137 ? 1.793 0.205 -24.937 1.00 98.12 137 VAL A CA 1
ATOM 999 C C . VAL A 1 137 ? 1.809 -0.544 -23.606 1.00 98.12 137 VAL A C 1
ATOM 1001 O O . VAL A 1 137 ? 0.846 -0.447 -22.846 1.00 98.12 137 VAL A O 1
ATOM 1004 N N . ASP A 1 138 ? 2.915 -1.207 -23.271 1.00 97.19 138 ASP A N 1
ATOM 1005 C CA . ASP A 1 138 ? 3.071 -1.899 -21.993 1.00 97.19 138 ASP A CA 1
ATOM 1006 C C . ASP A 1 138 ? 3.050 -0.943 -20.802 1.00 97.19 138 ASP A C 1
ATOM 1008 O O . ASP A 1 138 ? 2.372 -1.221 -19.814 1.00 97.19 138 ASP A O 1
ATOM 1012 N N . ALA A 1 139 ? 3.723 0.206 -20.893 1.00 97.38 139 ALA A N 1
ATOM 1013 C CA . ALA A 1 139 ? 3.686 1.216 -19.841 1.00 97.38 139 ALA A CA 1
ATOM 1014 C C . ALA A 1 139 ? 2.259 1.730 -19.596 1.00 97.38 139 ALA A C 1
ATOM 1016 O O . ALA A 1 139 ? 1.834 1.829 -18.445 1.00 97.38 139 ALA A O 1
ATOM 1017 N N . ASN A 1 140 ? 1.502 2.008 -20.663 1.00 97.62 140 ASN A N 1
ATOM 1018 C CA . ASN A 1 140 ? 0.104 2.425 -20.557 1.00 97.62 140 ASN A CA 1
ATOM 1019 C C . ASN A 1 140 ? -0.768 1.318 -19.953 1.00 97.62 140 ASN A C 1
ATOM 1021 O O . ASN A 1 140 ? -1.540 1.589 -19.038 1.00 97.62 140 ASN A O 1
ATOM 1025 N N . ARG A 1 141 ? -0.595 0.066 -20.392 1.00 98.12 141 ARG A N 1
ATOM 1026 C CA . ARG A 1 141 ? -1.313 -1.092 -19.844 1.00 98.12 141 ARG A CA 1
ATOM 1027 C C . ARG A 1 141 ? -1.050 -1.263 -18.348 1.00 98.12 141 ARG A C 1
ATOM 1029 O O . ARG A 1 141 ? -1.996 -1.413 -17.581 1.00 98.12 141 ARG A O 1
ATOM 1036 N N . VAL A 1 142 ? 0.216 -1.216 -17.928 1.00 98.00 142 VAL A N 1
ATOM 1037 C CA . VAL A 1 142 ? 0.606 -1.321 -16.512 1.00 98.00 142 VAL A CA 1
ATOM 1038 C C . VAL A 1 142 ? 0.035 -0.160 -15.704 1.00 98.00 142 VAL A C 1
ATOM 1040 O O . VAL A 1 142 ? -0.418 -0.355 -14.581 1.00 98.00 142 VAL A O 1
ATOM 1043 N N . LEU A 1 143 ? 0.028 1.048 -16.263 1.00 97.88 143 LEU A N 1
ATOM 1044 C CA . LEU A 1 143 ? -0.513 2.233 -15.609 1.00 97.88 143 LEU A CA 1
ATOM 1045 C C . LEU A 1 143 ? -2.038 2.162 -15.443 1.00 97.88 143 LEU A C 1
ATOM 1047 O O . LEU A 1 143 ? -2.551 2.537 -14.386 1.00 97.88 143 LEU A O 1
ATOM 1051 N N . ASP A 1 144 ? -2.758 1.645 -16.434 1.00 98.19 144 ASP A N 1
ATOM 1052 C CA . ASP A 1 144 ? -4.199 1.409 -16.336 1.00 98.19 144 ASP A CA 1
ATOM 1053 C C . ASP A 1 144 ? -4.524 0.290 -15.340 1.00 98.19 144 ASP A C 1
ATOM 1055 O O . ASP A 1 144 ? -5.437 0.442 -14.528 1.00 98.19 144 ASP A O 1
ATOM 1059 N N . GLU A 1 145 ? -3.728 -0.781 -15.311 1.00 97.88 145 GLU A N 1
ATOM 1060 C CA . GLU A 1 145 ? -3.833 -1.835 -14.299 1.00 97.88 145 GLU A CA 1
ATOM 1061 C C . GLU A 1 145 ? -3.595 -1.279 -12.885 1.00 97.88 145 GLU A C 1
ATOM 1063 O O . GLU A 1 145 ? -4.393 -1.519 -11.980 1.00 97.88 145 GLU A O 1
ATOM 1068 N N . TYR A 1 146 ? -2.567 -0.447 -12.701 1.00 98.00 146 TYR A N 1
ATOM 1069 C CA . TYR A 1 146 ? -2.293 0.229 -11.431 1.00 98.00 146 TYR A CA 1
ATOM 1070 C C . TYR A 1 146 ? -3.448 1.133 -10.992 1.00 98.00 146 TYR A C 1
ATOM 1072 O O . TYR A 1 146 ? -3.824 1.156 -9.818 1.00 98.00 146 TYR A O 1
ATOM 1080 N N . ARG A 1 147 ? -4.029 1.894 -11.927 1.00 97.88 147 ARG A N 1
ATOM 1081 C CA . ARG A 1 147 ? -5.197 2.745 -11.655 1.00 97.88 147 ARG A CA 1
ATOM 1082 C C . ARG A 1 147 ? -6.412 1.915 -11.264 1.00 97.88 147 ARG A C 1
ATOM 1084 O O . ARG A 1 147 ? -7.111 2.303 -10.330 1.00 97.88 147 ARG A O 1
ATOM 1091 N N . ALA A 1 148 ? -6.641 0.790 -11.939 1.00 98.06 148 ALA A N 1
ATOM 1092 C CA . ALA A 1 148 ? -7.719 -0.134 -11.615 1.00 98.06 148 ALA A CA 1
ATOM 1093 C C . ALA A 1 148 ? -7.537 -0.729 -10.212 1.00 98.06 148 ALA A C 1
ATOM 1095 O O . ALA A 1 148 ? -8.458 -0.653 -9.404 1.00 98.06 148 ALA A O 1
ATOM 1096 N N . GLN A 1 149 ? -6.335 -1.211 -9.878 1.00 97.62 149 GLN A N 1
ATOM 1097 C CA . GLN A 1 149 ? -6.016 -1.721 -8.539 1.00 97.62 149 GLN A CA 1
ATOM 1098 C C . GLN A 1 149 ? -6.202 -0.649 -7.456 1.00 97.62 149 GLN A C 1
ATOM 1100 O O . GLN A 1 149 ? -6.736 -0.926 -6.385 1.00 97.62 149 GLN A O 1
ATOM 1105 N N . LEU A 1 150 ? -5.808 0.598 -7.727 1.00 98.25 150 LEU A N 1
ATOM 1106 C CA . LEU A 1 150 ? -5.973 1.700 -6.779 1.00 98.25 150 LEU A CA 1
ATOM 1107 C C . LEU A 1 150 ? -7.444 2.102 -6.599 1.00 98.25 150 LEU A C 1
ATOM 1109 O O . LEU A 1 150 ? -7.845 2.489 -5.499 1.00 98.25 150 LEU A O 1
ATOM 1113 N N . ALA A 1 151 ? -8.250 2.026 -7.659 1.00 98.06 151 ALA A N 1
ATOM 1114 C CA . ALA A 1 151 ? -9.691 2.238 -7.582 1.00 98.06 151 ALA A CA 1
ATOM 1115 C C . ALA A 1 151 ? -10.377 1.120 -6.783 1.00 98.06 151 ALA A C 1
ATOM 1117 O O . ALA A 1 151 ? -11.177 1.421 -5.897 1.00 98.06 151 ALA A O 1
ATOM 1118 N N . ASP A 1 152 ? -10.011 -0.136 -7.037 1.00 97.94 152 ASP A N 1
ATOM 1119 C CA . ASP A 1 152 ? -10.534 -1.304 -6.328 1.00 97.94 152 ASP A CA 1
ATOM 1120 C C . ASP A 1 152 ? -10.162 -1.270 -4.839 1.00 97.94 152 ASP A C 1
ATOM 1122 O O . ASP A 1 152 ? -11.032 -1.335 -3.977 1.00 97.94 152 ASP A O 1
ATOM 1126 N N . ALA A 1 153 ? -8.897 -0.990 -4.511 1.00 97.81 153 ALA A N 1
ATOM 1127 C CA . ALA A 1 153 ? -8.445 -0.837 -3.128 1.00 97.81 153 ALA A CA 1
ATOM 1128 C C . ALA A 1 153 ? -9.195 0.278 -2.376 1.00 97.81 153 ALA A C 1
ATOM 1130 O O . ALA A 1 153 ? -9.501 0.138 -1.187 1.00 97.81 153 ALA A O 1
ATOM 1131 N N . LYS A 1 154 ? -9.519 1.392 -3.050 1.00 97.62 154 LYS A N 1
ATOM 1132 C CA . LYS A 1 154 ? -10.335 2.472 -2.470 1.00 97.62 154 LYS A CA 1
ATOM 1133 C C . LYS A 1 154 ? -11.786 2.048 -2.261 1.00 97.62 154 LYS A C 1
ATOM 1135 O O . LYS A 1 154 ? -12.352 2.379 -1.220 1.00 97.62 154 LYS A O 1
ATOM 1140 N N . ALA A 1 155 ? -12.378 1.344 -3.224 1.00 98.06 155 ALA A N 1
ATOM 1141 C CA . ALA A 1 155 ? -13.735 0.822 -3.109 1.00 98.06 155 ALA A CA 1
ATOM 1142 C C . ALA A 1 155 ? -13.835 -0.191 -1.959 1.00 98.06 155 ALA A C 1
ATOM 1144 O O . ALA A 1 155 ? -14.722 -0.074 -1.115 1.00 98.06 155 ALA A O 1
ATOM 1145 N N . GLU A 1 156 ? -12.870 -1.104 -1.867 1.00 97.81 156 GLU A N 1
ATOM 1146 C CA . GLU A 1 156 ? -12.771 -2.095 -0.800 1.00 97.81 156 GLU A CA 1
ATOM 1147 C C . GLU A 1 156 ? -12.585 -1.437 0.568 1.00 97.81 156 GLU A C 1
ATOM 1149 O O . GLU A 1 156 ? -13.309 -1.743 1.511 1.00 97.81 156 GLU A O 1
ATOM 1154 N N . SER A 1 157 ? -11.686 -0.455 0.671 1.00 97.81 157 SER A N 1
ATOM 1155 C CA . SER A 1 157 ? -11.509 0.318 1.906 1.00 97.81 157 SER A CA 1
ATOM 1156 C C . SER A 1 157 ? -12.802 1.026 2.320 1.00 97.81 157 SER A C 1
ATOM 1158 O O . SER A 1 157 ? -13.161 1.027 3.496 1.00 97.81 157 SER A O 1
ATOM 1160 N N . GLY A 1 158 ? -13.526 1.606 1.356 1.00 97.88 158 GLY A N 1
ATOM 1161 C CA . GLY A 1 158 ? -14.834 2.215 1.594 1.00 97.88 158 GLY A CA 1
ATOM 1162 C C . GLY A 1 158 ? -15.856 1.205 2.116 1.00 97.88 158 GLY A C 1
ATOM 1163 O O . GLY A 1 158 ? -16.550 1.491 3.092 1.00 97.88 158 GLY A O 1
ATOM 1164 N N . ARG A 1 159 ? -15.897 0.006 1.523 1.00 98.25 159 ARG A N 1
ATOM 1165 C CA . ARG A 1 159 ? -16.760 -1.099 1.957 1.00 98.25 159 ARG A CA 1
ATOM 1166 C C . ARG A 1 159 ? -16.433 -1.550 3.379 1.00 98.25 159 ARG A C 1
ATOM 1168 O O . ARG A 1 159 ? -17.348 -1.651 4.187 1.00 98.25 159 ARG A O 1
ATOM 1175 N N . ILE A 1 160 ? -15.154 -1.745 3.701 1.00 98.31 160 ILE A N 1
ATOM 1176 C CA . ILE A 1 160 ? -14.701 -2.144 5.042 1.00 98.31 160 ILE A CA 1
ATOM 1177 C C . ILE A 1 160 ? -15.095 -1.095 6.085 1.00 98.31 160 ILE A C 1
ATOM 1179 O O . ILE A 1 160 ? -15.566 -1.448 7.163 1.00 98.31 160 ILE A O 1
ATOM 1183 N N . ILE A 1 161 ? -14.928 0.198 5.784 1.00 98.31 161 ILE A N 1
ATOM 1184 C CA . ILE A 1 161 ? -15.309 1.274 6.711 1.00 98.31 161 ILE A CA 1
ATOM 1185 C C . ILE A 1 161 ? -16.820 1.277 6.948 1.00 98.31 161 ILE A C 1
ATOM 1187 O O . ILE A 1 161 ? -17.258 1.451 8.086 1.00 98.31 161 ILE A O 1
ATOM 1191 N N . GLU A 1 162 ? -17.614 1.099 5.895 1.00 98.19 162 GLU A N 1
ATOM 1192 C CA . GLU A 1 162 ? -19.069 1.065 6.012 1.00 98.19 162 GLU A CA 1
ATOM 1193 C C . GLU A 1 162 ? -19.544 -0.167 6.790 1.00 98.19 162 GLU A C 1
ATOM 1195 O O . GLU A 1 162 ? -20.347 -0.045 7.713 1.00 98.19 162 GLU A O 1
ATOM 1200 N N . GLU A 1 163 ? -18.976 -1.338 6.510 1.00 98.00 163 GLU A N 1
ATOM 1201 C CA . GLU A 1 163 ? -19.258 -2.560 7.259 1.00 98.00 163 GLU A CA 1
ATOM 1202 C C . GLU A 1 163 ? -18.861 -2.415 8.736 1.00 98.00 163 GLU A C 1
ATOM 1204 O O . GLU A 1 163 ? -19.653 -2.728 9.625 1.00 98.00 163 GLU A O 1
ATOM 1209 N N . ALA A 1 164 ? -17.682 -1.858 9.023 1.00 98.12 164 ALA A N 1
ATOM 1210 C CA . ALA A 1 164 ? -17.230 -1.607 10.387 1.00 98.12 164 ALA A CA 1
ATOM 1211 C C . ALA A 1 164 ? -18.153 -0.633 11.136 1.00 98.12 164 ALA A C 1
ATOM 1213 O O . ALA A 1 164 ? -18.409 -0.827 12.325 1.00 98.12 164 ALA A O 1
ATOM 1214 N N . ARG A 1 165 ? -18.691 0.394 10.462 1.00 98.25 165 ARG A N 1
ATOM 1215 C CA . ARG A 1 165 ? -19.693 1.302 11.046 1.00 98.25 165 ARG A CA 1
ATOM 1216 C C . ARG A 1 165 ? -20.990 0.571 11.366 1.00 98.25 165 ARG A C 1
ATOM 1218 O O . ARG A 1 165 ? -21.486 0.691 12.482 1.00 98.25 165 ARG A O 1
ATOM 1225 N N . GLN A 1 166 ? -21.497 -0.230 10.432 1.00 98.38 166 GLN A N 1
ATOM 1226 C CA . GLN A 1 166 ? -22.718 -1.009 10.637 1.00 98.38 166 GLN A CA 1
ATOM 1227 C C . GLN A 1 166 ? -22.564 -2.022 11.777 1.00 98.38 166 GLN A C 1
ATOM 1229 O O . GLN A 1 166 ? -23.450 -2.129 12.627 1.00 98.38 166 GLN A O 1
ATOM 1234 N N . GLN A 1 167 ? -21.423 -2.714 11.843 1.00 98.12 167 GLN A N 1
ATOM 1235 C CA . GLN A 1 167 ? -21.093 -3.617 12.944 1.00 98.12 167 GLN A CA 1
ATOM 1236 C C . GLN A 1 167 ? -20.971 -2.860 14.272 1.00 98.12 167 GLN A C 1
ATOM 1238 O O . GLN A 1 167 ? -21.542 -3.292 15.271 1.00 98.12 167 GLN A O 1
ATOM 1243 N N . ALA A 1 168 ? -20.297 -1.706 14.296 1.00 98.12 168 ALA A N 1
ATOM 1244 C CA . ALA A 1 168 ? -20.184 -0.886 15.500 1.00 98.12 168 ALA A CA 1
ATOM 1245 C C . ALA A 1 168 ? -21.558 -0.423 16.011 1.00 98.12 168 ALA A C 1
ATOM 1247 O O . ALA A 1 168 ? -21.821 -0.497 17.211 1.00 98.12 168 ALA A O 1
ATOM 1248 N N . ASP A 1 169 ? -22.456 -0.001 15.122 1.00 98.19 169 ASP A N 1
ATOM 1249 C CA . ASP A 1 169 ? -23.815 0.408 15.486 1.00 98.19 169 ASP A CA 1
ATOM 1250 C C . ASP A 1 169 ? -24.697 -0.775 15.913 1.00 98.19 169 ASP A C 1
ATOM 1252 O O . ASP A 1 169 ? -25.586 -0.619 16.755 1.00 98.19 169 ASP A O 1
ATOM 1256 N N . ALA A 1 170 ? -24.475 -1.969 15.360 1.00 98.19 170 ALA A N 1
ATOM 1257 C CA . ALA A 1 170 ? -25.126 -3.191 15.826 1.00 98.19 170 ALA A CA 1
ATOM 1258 C C . ALA A 1 170 ? -24.666 -3.555 17.247 1.00 98.19 170 ALA A C 1
ATOM 1260 O O . ALA A 1 170 ? -25.504 -3.729 18.130 1.00 98.19 170 ALA A O 1
ATOM 1261 N N . VAL A 1 171 ? -23.351 -3.564 17.491 1.00 98.19 171 VAL A N 1
ATOM 1262 C CA . VAL A 1 171 ? -22.762 -3.845 18.809 1.00 98.19 171 VAL A CA 1
ATOM 1263 C C . VAL A 1 171 ? -23.208 -2.815 19.844 1.00 98.19 171 VAL A C 1
ATOM 1265 O O . VAL A 1 171 ? -23.556 -3.191 20.959 1.00 98.19 171 VAL A O 1
ATOM 1268 N N . ARG A 1 172 ? -23.259 -1.524 19.491 1.00 98.12 172 ARG A N 1
ATOM 1269 C CA . ARG A 1 172 ? -23.780 -0.474 20.383 1.00 98.12 172 ARG A CA 1
ATOM 1270 C C . ARG A 1 172 ? -25.217 -0.756 20.806 1.00 98.12 172 ARG A C 1
ATOM 1272 O O . ARG A 1 172 ? -25.502 -0.763 21.999 1.00 98.12 172 ARG A O 1
ATOM 1279 N N . ARG A 1 173 ? -26.102 -1.055 19.850 1.00 97.94 173 ARG A N 1
ATOM 1280 C CA . ARG A 1 173 ? -27.511 -1.370 20.136 1.00 97.94 173 ARG A CA 1
ATOM 1281 C C . ARG A 1 173 ? -27.668 -2.632 20.979 1.00 97.94 173 ARG A C 1
ATOM 1283 O O . ARG A 1 173 ? -28.480 -2.655 21.901 1.00 97.94 173 ARG A O 1
ATOM 1290 N N . GLU A 1 174 ? -26.881 -3.666 20.697 1.00 97.94 174 GLU A N 1
ATOM 1291 C CA . GLU A 1 174 ? -26.869 -4.896 21.489 1.00 97.94 174 GLU A CA 1
ATOM 1292 C C . GLU A 1 174 ? -26.404 -4.635 22.928 1.00 97.94 174 GLU A C 1
ATOM 1294 O O . GLU A 1 174 ? -27.053 -5.071 23.881 1.00 97.94 174 GLU A O 1
ATOM 1299 N N . GLN A 1 175 ? -25.318 -3.876 23.103 1.00 98.25 175 GLN A N 1
ATOM 1300 C CA . GLN A 1 175 ? -24.807 -3.504 24.420 1.00 98.25 175 GLN A CA 1
ATOM 1301 C C . GLN A 1 175 ? -25.811 -2.657 25.198 1.00 98.25 175 GLN A C 1
ATOM 1303 O O . GLN A 1 175 ? -26.038 -2.927 26.374 1.00 98.25 175 GLN A O 1
ATOM 1308 N N . GLU A 1 176 ? -26.454 -1.679 24.561 1.00 98.19 176 GLU A N 1
ATOM 1309 C CA . GLU A 1 176 ? -27.506 -0.876 25.188 1.00 98.19 176 GLU A CA 1
ATOM 1310 C C . GLU A 1 176 ? -28.678 -1.748 25.654 1.00 98.19 176 GLU A C 1
ATOM 1312 O O . GLU A 1 176 ? -29.108 -1.630 26.803 1.00 98.19 176 GLU A O 1
ATOM 1317 N N . ALA A 1 177 ? -29.157 -2.673 24.817 1.00 97.75 177 ALA A N 1
ATOM 1318 C CA . ALA A 1 177 ? -30.236 -3.593 25.179 1.00 97.75 177 ALA A CA 1
ATOM 1319 C C . ALA A 1 177 ? -29.839 -4.532 26.334 1.00 97.75 177 ALA A C 1
ATOM 1321 O O . ALA A 1 177 ? -30.613 -4.748 27.277 1.00 97.75 177 ALA A O 1
ATOM 1322 N N . ARG A 1 178 ? -28.608 -5.058 26.301 1.00 97.69 178 ARG A N 1
ATOM 1323 C CA . ARG A 1 178 ? -28.048 -5.902 27.364 1.00 97.69 178 ARG A CA 1
ATOM 1324 C C . ARG A 1 178 ? -27.931 -5.129 28.675 1.00 97.69 178 ARG A C 1
ATOM 1326 O O . ARG A 1 178 ? -28.407 -5.615 29.697 1.00 97.69 178 ARG A O 1
ATOM 1333 N N . LEU A 1 179 ? -27.388 -3.912 28.644 1.00 98.12 179 LEU A N 1
ATOM 1334 C CA . LEU A 1 179 ? -27.263 -3.042 29.816 1.00 98.12 179 LEU A CA 1
ATOM 1335 C C . LEU A 1 179 ? -28.628 -2.666 30.394 1.00 98.12 179 LEU A C 1
ATOM 1337 O O . LEU A 1 179 ? -28.797 -2.701 31.608 1.00 98.12 179 LEU A O 1
ATOM 1341 N N . GLN A 1 180 ? -29.622 -2.348 29.561 1.00 97.62 180 GLN A N 1
ATOM 1342 C CA . GLN A 1 180 ? -30.980 -2.072 30.041 1.00 97.62 180 GLN A CA 1
ATOM 1343 C C . GLN A 1 180 ? -31.583 -3.284 30.761 1.00 97.62 180 GLN A C 1
ATOM 1345 O O . GLN A 1 180 ? -32.180 -3.132 31.829 1.00 97.62 180 GLN A O 1
ATOM 1350 N N . THR A 1 181 ? -31.374 -4.486 30.219 1.00 97.75 181 THR A N 1
ATOM 1351 C CA . THR A 1 181 ? -31.835 -5.741 30.830 1.00 97.75 181 THR A CA 1
ATOM 1352 C C . THR A 1 181 ? -31.120 -6.016 32.156 1.00 97.75 181 THR A C 1
ATOM 1354 O O . THR A 1 181 ? -31.764 -6.321 33.162 1.00 97.75 181 THR A O 1
ATOM 1357 N N . GLU A 1 182 ? -29.795 -5.853 32.196 1.00 97.50 182 GLU A N 1
ATOM 1358 C CA . GLU A 1 182 ? -28.992 -6.018 33.412 1.00 97.50 182 GLU A CA 1
ATOM 1359 C C . GLU A 1 182 ? -29.372 -4.995 34.491 1.00 97.50 182 GLU A C 1
ATOM 1361 O O . GLU A 1 182 ? -29.556 -5.367 35.651 1.00 97.50 182 GLU A O 1
ATOM 1366 N N . LEU A 1 183 ? -29.568 -3.726 34.119 1.00 98.12 183 LEU A N 1
ATOM 1367 C CA . LEU A 1 183 ? -30.010 -2.667 35.028 1.00 98.12 183 LEU A CA 1
ATOM 1368 C C . LEU A 1 183 ? -31.410 -2.940 35.582 1.00 98.12 183 LEU A C 1
ATOM 1370 O O . LEU A 1 183 ? -31.641 -2.726 36.773 1.00 98.12 183 LEU A O 1
ATOM 1374 N N . ALA A 1 184 ? -32.342 -3.426 34.760 1.00 97.25 184 ALA A N 1
ATOM 1375 C CA . ALA A 1 184 ? -33.670 -3.819 35.225 1.00 97.25 184 ALA A CA 1
ATOM 1376 C C . ALA A 1 184 ? -33.586 -4.973 36.240 1.00 97.25 184 ALA A C 1
ATOM 1378 O O . ALA A 1 184 ? -34.193 -4.900 37.311 1.00 97.25 184 ALA A O 1
ATOM 1379 N N . GLY A 1 185 ? -32.769 -5.993 35.954 1.00 97.50 185 GLY A N 1
ATOM 1380 C CA . GLY A 1 185 ? -32.521 -7.104 36.874 1.00 97.50 185 GLY A CA 1
ATOM 1381 C C . GLY A 1 185 ? -31.871 -6.656 38.185 1.00 97.50 185 GLY A C 1
ATOM 1382 O O . GLY A 1 185 ? -32.303 -7.066 39.262 1.00 97.50 185 GLY A O 1
ATOM 1383 N N . MET A 1 186 ? -30.874 -5.772 38.116 1.00 97.56 186 MET A N 1
ATOM 1384 C CA . MET A 1 186 ? -30.208 -5.206 39.291 1.00 97.56 186 MET A CA 1
ATOM 1385 C C . MET A 1 186 ? -31.176 -4.385 40.148 1.00 97.56 186 MET A C 1
ATOM 1387 O O . MET A 1 186 ? -31.201 -4.558 41.363 1.00 97.56 186 MET A O 1
ATOM 1391 N N . ARG A 1 187 ? -32.022 -3.548 39.533 1.00 97.69 187 ARG A N 1
ATOM 1392 C CA . ARG A 1 187 ? -33.058 -2.781 40.244 1.00 97.69 187 ARG A CA 1
ATOM 1393 C C . ARG A 1 187 ? -34.068 -3.690 40.936 1.00 97.69 187 ARG A C 1
ATOM 1395 O O . ARG A 1 187 ? -34.413 -3.431 42.083 1.00 97.69 187 ARG A O 1
ATOM 1402 N N . SER A 1 188 ? -34.509 -4.760 40.273 1.00 97.44 188 SER A N 1
ATOM 1403 C CA . SER A 1 188 ? -35.431 -5.729 40.876 1.00 97.44 188 SER A CA 1
ATOM 1404 C C . SER A 1 188 ? -34.809 -6.445 42.075 1.00 97.44 188 SER A C 1
ATOM 1406 O O . SER A 1 188 ? -35.483 -6.615 43.087 1.00 97.44 188 SER A O 1
ATOM 1408 N N . LYS A 1 189 ? -33.537 -6.852 41.977 1.00 97.38 189 LYS A N 1
ATOM 1409 C CA . LYS A 1 189 ? -32.808 -7.473 43.093 1.00 97.38 189 LYS A CA 1
ATOM 1410 C C . LYS A 1 189 ? -32.636 -6.498 44.252 1.00 97.38 189 LYS A C 1
ATOM 1412 O O . LYS A 1 189 ? -33.040 -6.816 45.359 1.00 97.38 189 LYS A O 1
ATOM 1417 N N . ALA A 1 190 ? -32.166 -5.281 43.977 1.00 97.31 190 ALA A N 1
ATOM 1418 C CA . ALA A 1 190 ? -32.013 -4.247 44.995 1.00 97.31 190 ALA A CA 1
ATOM 1419 C C . ALA A 1 190 ? -33.342 -3.921 45.700 1.00 97.31 190 ALA A C 1
ATOM 1421 O O . ALA A 1 190 ? -33.365 -3.740 46.912 1.00 97.31 190 ALA A O 1
ATOM 1422 N N . ALA A 1 191 ? -34.462 -3.884 44.969 1.00 97.31 191 ALA A N 1
ATOM 1423 C CA . ALA A 1 191 ? -35.782 -3.689 45.565 1.00 97.31 191 ALA A CA 1
ATOM 1424 C C . ALA A 1 191 ? -36.184 -4.853 46.491 1.00 97.31 191 ALA A C 1
ATOM 1426 O O . ALA A 1 191 ? -36.704 -4.609 47.579 1.00 97.31 191 ALA A O 1
ATOM 1427 N N . ALA A 1 192 ? -35.915 -6.100 46.089 1.00 97.19 192 ALA A N 1
ATOM 1428 C CA . ALA A 1 192 ? -36.163 -7.277 46.920 1.00 97.19 192 ALA A CA 1
ATOM 1429 C C . ALA A 1 192 ? -35.268 -7.302 48.173 1.00 97.19 192 ALA A C 1
ATOM 1431 O O . ALA A 1 192 ? -35.757 -7.584 49.267 1.00 97.19 192 ALA A O 1
ATOM 1432 N N . ASP A 1 193 ? -33.992 -6.939 48.033 1.00 97.12 193 ASP A N 1
ATOM 1433 C CA . ASP A 1 193 ? -33.037 -6.855 49.142 1.00 97.12 193 ASP A CA 1
ATOM 1434 C C . ASP A 1 193 ? -33.456 -5.777 50.150 1.00 97.12 193 ASP A C 1
ATOM 1436 O O . ASP A 1 193 ? -33.449 -6.021 51.356 1.00 97.12 193 ASP A O 1
ATOM 1440 N N . VAL A 1 194 ? -33.894 -4.605 49.669 1.00 97.31 194 VAL A N 1
ATOM 1441 C CA . VAL A 1 194 ? -34.434 -3.530 50.518 1.00 97.31 194 VAL A CA 1
ATOM 1442 C C . VAL A 1 194 ? -35.674 -3.997 51.276 1.00 97.31 194 VAL A C 1
ATOM 1444 O O . VAL A 1 194 ? -35.811 -3.690 52.459 1.00 97.31 194 VAL A O 1
ATOM 1447 N N . GLU A 1 195 ? -36.575 -4.737 50.632 1.00 97.19 195 GLU A N 1
ATOM 1448 C CA . GLU A 1 195 ? -37.774 -5.243 51.302 1.00 97.19 195 GLU A CA 1
ATOM 1449 C C . GLU A 1 195 ? -37.428 -6.292 52.367 1.00 97.19 195 GLU A C 1
ATOM 1451 O O . GLU A 1 195 ? -37.895 -6.199 53.503 1.00 97.19 195 GLU A O 1
ATOM 1456 N N . SER A 1 196 ? -36.527 -7.227 52.054 1.00 97.19 196 SER A N 1
ATOM 1457 C CA . SER A 1 196 ? -36.017 -8.194 53.032 1.00 97.19 196 SER A CA 1
ATOM 1458 C C . SER A 1 196 ? -35.333 -7.499 54.214 1.00 97.19 196 SER A C 1
ATOM 1460 O O . SER A 1 196 ? -35.586 -7.850 55.368 1.00 97.19 196 SER A O 1
ATOM 1462 N N . ALA A 1 197 ? -34.509 -6.480 53.952 1.00 96.44 197 ALA A N 1
ATOM 1463 C CA . ALA A 1 197 ? -33.831 -5.705 54.988 1.00 96.44 197 ALA A CA 1
ATOM 1464 C C . ALA A 1 197 ? -34.820 -4.945 55.886 1.00 96.44 197 ALA A C 1
ATOM 1466 O O . ALA A 1 197 ? -34.625 -4.894 57.098 1.00 96.44 197 ALA A O 1
ATOM 1467 N N . LYS A 1 198 ? -35.915 -4.402 55.334 1.00 97.44 198 LYS A N 1
ATOM 1468 C CA . LYS A 1 198 ? -36.984 -3.780 56.136 1.00 97.44 198 LYS A CA 1
ATOM 1469 C C . LYS A 1 198 ? -37.671 -4.787 57.048 1.00 97.44 198 LYS A C 1
ATOM 1471 O O . LYS A 1 198 ? -37.888 -4.487 58.218 1.00 97.44 198 LYS A O 1
ATOM 1476 N N . VAL A 1 199 ? -38.015 -5.967 56.529 1.00 97.00 199 VAL A N 1
ATOM 1477 C CA . VAL A 1 199 ? -38.655 -7.022 57.329 1.00 97.00 199 VAL A CA 1
ATOM 1478 C C . VAL A 1 199 ? -37.743 -7.449 58.478 1.00 97.00 199 VAL A C 1
ATOM 1480 O O . VAL A 1 199 ? -38.209 -7.553 59.613 1.00 97.00 199 VAL A O 1
ATOM 1483 N N . GLN A 1 200 ? -36.447 -7.628 58.207 1.00 97.12 200 GLN A N 1
ATOM 1484 C CA . GLN A 1 200 ? -35.444 -7.928 59.231 1.00 97.12 200 GLN A CA 1
ATOM 1485 C C . GLN A 1 200 ? -35.337 -6.798 60.263 1.00 97.12 200 GLN A C 1
ATOM 1487 O O . GLN A 1 200 ? -35.499 -7.058 61.450 1.00 97.12 200 GLN A O 1
ATOM 1492 N N . ALA A 1 201 ? -35.205 -5.542 59.826 1.00 96.62 201 ALA A N 1
ATOM 1493 C CA . ALA A 1 201 ? -35.126 -4.390 60.725 1.00 96.62 201 ALA A CA 1
ATOM 1494 C C . ALA A 1 201 ? -36.367 -4.253 61.626 1.00 96.62 201 ALA A C 1
ATOM 1496 O O . ALA A 1 201 ? -36.248 -3.975 62.815 1.00 96.62 201 ALA A O 1
ATOM 1497 N N . VAL A 1 202 ? -37.573 -4.492 61.098 1.00 97.00 202 VAL A N 1
ATOM 1498 C CA . VAL A 1 202 ? -38.807 -4.478 61.903 1.00 97.00 202 VAL A CA 1
ATOM 1499 C C . VAL A 1 202 ? -38.835 -5.636 62.904 1.00 97.00 202 VAL A C 1
ATOM 1501 O O . VAL A 1 202 ? -39.294 -5.452 64.032 1.00 97.00 202 VAL A O 1
ATOM 1504 N N . ALA A 1 203 ? -38.366 -6.825 62.521 1.00 96.75 203 ALA A N 1
ATOM 1505 C CA . ALA A 1 203 ? -38.270 -7.964 63.432 1.00 96.75 203 ALA A CA 1
ATOM 1506 C C . ALA A 1 203 ? -37.249 -7.718 64.556 1.00 96.75 203 ALA A C 1
ATOM 1508 O O . ALA A 1 203 ? -37.513 -8.077 65.704 1.00 96.75 203 ALA A O 1
ATOM 1509 N N . ASP A 1 204 ? -36.126 -7.075 64.242 1.00 96.62 204 ASP A N 1
ATOM 1510 C CA . ASP A 1 204 ? -35.091 -6.688 65.204 1.00 96.62 204 ASP A CA 1
ATOM 1511 C C . ASP A 1 204 ? -35.625 -5.647 66.192 1.00 96.62 204 ASP A C 1
ATOM 1513 O O . ASP A 1 204 ? -35.568 -5.873 67.399 1.00 96.62 204 ASP A O 1
ATOM 1517 N N . LEU A 1 205 ? -36.284 -4.591 65.697 1.00 97.06 205 LEU A N 1
ATOM 1518 C CA . LEU A 1 205 ? -36.935 -3.582 66.541 1.00 97.06 205 LEU A CA 1
ATOM 1519 C C . LEU A 1 205 ? -37.996 -4.194 67.465 1.00 97.06 205 LEU A C 1
ATOM 1521 O O . LEU A 1 205 ? -38.107 -3.813 68.627 1.00 97.06 205 LEU A O 1
ATOM 1525 N N . ARG A 1 206 ? -38.788 -5.158 66.977 1.00 96.06 206 ARG A N 1
ATOM 1526 C CA . ARG A 1 206 ? -39.785 -5.852 67.811 1.00 96.06 206 ARG A CA 1
ATOM 1527 C C . ARG A 1 206 ? -39.139 -6.674 68.921 1.00 96.06 206 ARG A C 1
ATOM 1529 O O . ARG A 1 206 ? -39.689 -6.704 70.019 1.00 96.06 206 ARG A O 1
ATOM 1536 N N . ARG A 1 207 ? -38.010 -7.336 68.644 1.00 96.56 207 ARG A N 1
ATOM 1537 C CA . ARG A 1 207 ? -37.247 -8.075 69.660 1.00 96.56 207 ARG A CA 1
ATOM 1538 C C . ARG A 1 207 ? -36.684 -7.133 70.715 1.00 96.56 207 ARG A C 1
ATOM 1540 O O . ARG A 1 207 ? -36.917 -7.367 71.893 1.00 96.56 207 ARG A O 1
ATOM 1547 N N . GLU A 1 208 ? -36.058 -6.039 70.296 1.00 96.00 208 GLU A N 1
ATOM 1548 C CA . GLU A 1 208 ? -35.485 -5.042 71.205 1.00 96.00 208 GLU A CA 1
ATOM 1549 C C . GLU A 1 208 ? -36.562 -4.399 72.098 1.00 96.00 208 GLU A C 1
ATOM 1551 O O . GLU A 1 208 ? -36.398 -4.303 73.312 1.00 96.00 208 GLU A O 1
ATOM 1556 N N . VAL A 1 209 ? -37.728 -4.054 71.537 1.00 96.62 209 VAL A N 1
ATOM 1557 C CA . VAL A 1 209 ? -38.866 -3.540 72.321 1.00 96.62 209 VAL A CA 1
ATOM 1558 C C . VAL A 1 209 ? -39.415 -4.592 73.289 1.00 96.62 209 VAL A C 1
ATOM 1560 O O . VAL A 1 209 ? -39.769 -4.246 74.416 1.00 96.62 209 VAL A O 1
ATOM 1563 N N . ALA A 1 210 ? -39.493 -5.864 72.885 1.00 95.50 210 ALA A N 1
ATOM 1564 C CA . ALA A 1 210 ? -39.938 -6.941 73.768 1.00 95.50 210 ALA A CA 1
ATOM 1565 C C . ALA A 1 210 ? -38.964 -7.159 74.938 1.00 95.50 210 ALA A C 1
ATOM 1567 O O . ALA A 1 210 ? -39.411 -7.296 76.075 1.00 95.50 210 ALA A O 1
ATOM 1568 N N . GLU A 1 211 ? -37.654 -7.127 74.684 1.00 95.44 211 GLU A N 1
ATOM 1569 C CA . GLU A 1 211 ? -36.617 -7.208 75.719 1.00 95.44 211 GLU A CA 1
ATOM 1570 C C . GLU A 1 211 ? -36.693 -6.021 76.690 1.00 95.44 211 GLU A C 1
ATOM 1572 O O . GLU A 1 211 ? -36.711 -6.230 77.904 1.00 95.44 211 GLU A O 1
ATOM 1577 N N . LEU A 1 212 ? -36.843 -4.788 76.184 1.00 95.12 212 LEU A N 1
ATOM 1578 C CA . LEU A 1 212 ? -37.047 -3.603 77.028 1.00 95.12 212 LEU A CA 1
ATOM 1579 C C . LEU A 1 212 ? -38.326 -3.706 77.874 1.00 95.12 212 LEU A C 1
ATOM 1581 O O . LEU A 1 212 ? -38.317 -3.337 79.049 1.00 95.12 212 LEU A O 1
ATOM 1585 N N . ALA A 1 213 ? -39.425 -4.202 77.300 1.00 94.62 213 ALA A N 1
ATOM 1586 C CA . ALA A 1 213 ? -40.691 -4.363 78.010 1.00 94.62 213 ALA A CA 1
ATOM 1587 C C . ALA A 1 213 ? -40.605 -5.428 79.116 1.00 94.62 213 ALA A C 1
ATOM 1589 O O . ALA A 1 213 ? -41.108 -5.197 80.217 1.00 94.62 213 ALA A O 1
ATOM 1590 N N . ILE A 1 214 ? -39.944 -6.562 78.851 1.00 94.31 214 ILE A N 1
ATOM 1591 C CA . ILE A 1 214 ? -39.689 -7.607 79.854 1.00 94.31 214 ILE A CA 1
ATOM 1592 C C . ILE A 1 214 ? -38.801 -7.055 80.972 1.00 94.31 214 ILE A C 1
ATOM 1594 O O . ILE A 1 214 ? -39.162 -7.192 82.138 1.00 94.31 214 ILE A O 1
ATOM 1598 N N . GLY A 1 215 ? -37.707 -6.363 80.636 1.00 92.62 215 GLY A N 1
ATOM 1599 C CA . GLY A 1 215 ? -36.830 -5.739 81.630 1.00 92.62 215 GLY A CA 1
ATOM 1600 C C . GLY A 1 215 ? -37.555 -4.699 82.494 1.00 92.62 215 GLY A C 1
ATOM 1601 O O . GLY A 1 215 ? -37.375 -4.657 83.709 1.00 92.62 215 GLY A O 1
ATOM 1602 N N . ALA A 1 216 ? -38.447 -3.894 81.906 1.00 91.00 216 ALA A N 1
ATOM 1603 C CA . ALA A 1 216 ? -39.280 -2.959 82.663 1.00 91.00 216 ALA A CA 1
ATOM 1604 C C . ALA A 1 216 ? -40.282 -3.678 83.587 1.00 91.00 216 ALA A C 1
ATOM 1606 O O . ALA A 1 216 ? -40.474 -3.260 84.731 1.00 91.00 216 ALA A O 1
ATOM 1607 N N . ALA A 1 217 ? -40.906 -4.762 83.114 1.00 90.50 217 ALA A N 1
ATOM 1608 C CA . ALA A 1 217 ? -41.822 -5.571 83.915 1.00 90.50 217 ALA A CA 1
ATOM 1609 C C . ALA A 1 217 ? -41.107 -6.255 85.093 1.00 90.50 217 ALA A C 1
ATOM 1611 O O . ALA A 1 217 ? -41.637 -6.251 86.204 1.00 90.50 217 ALA A O 1
ATOM 1612 N N . GLU A 1 218 ? -39.896 -6.774 84.878 1.00 90.69 218 GLU A N 1
ATOM 1613 C CA . GLU A 1 218 ? -39.048 -7.365 85.919 1.00 90.69 218 GLU A CA 1
ATOM 1614 C C . GLU A 1 218 ? -38.759 -6.359 87.042 1.00 90.69 218 GLU A C 1
ATOM 1616 O O . GLU A 1 218 ? -38.987 -6.666 88.212 1.00 90.69 218 GLU A O 1
ATOM 1621 N N . VAL A 1 219 ? -38.396 -5.114 86.704 1.00 90.44 219 VAL A N 1
ATOM 1622 C CA . VAL A 1 219 ? -38.169 -4.041 87.692 1.00 90.44 219 VAL A CA 1
ATOM 1623 C C . VAL A 1 219 ? -39.430 -3.726 88.509 1.00 90.44 219 VAL A C 1
ATOM 1625 O O . VAL A 1 219 ? -39.341 -3.492 89.717 1.00 90.44 219 VAL A O 1
ATOM 1628 N N . VAL A 1 220 ? -40.613 -3.711 87.886 1.00 88.19 220 VAL A N 1
ATOM 1629 C CA . VAL A 1 220 ? -41.885 -3.452 88.590 1.00 88.19 220 VAL A CA 1
ATOM 1630 C C . VAL A 1 220 ? -42.259 -4.613 89.512 1.00 88.19 220 VAL A C 1
ATOM 1632 O O . VAL A 1 220 ? -42.643 -4.380 90.660 1.00 88.19 220 VAL A O 1
ATOM 1635 N N . ILE A 1 221 ? -42.131 -5.855 89.037 1.00 85.12 221 ILE A N 1
ATOM 1636 C CA . ILE A 1 221 ? -42.417 -7.060 89.825 1.00 85.12 221 ILE A CA 1
ATOM 1637 C C . ILE A 1 221 ? -41.456 -7.160 91.006 1.00 85.12 221 ILE A C 1
ATOM 1639 O O . ILE A 1 221 ? -41.906 -7.407 92.121 1.00 85.12 221 ILE A O 1
ATOM 1643 N N . GLN A 1 222 ? -40.164 -6.905 90.797 1.00 84.56 222 GLN A N 1
ATOM 1644 C CA . GLN A 1 222 ? -39.175 -6.926 91.869 1.00 84.56 222 GLN A CA 1
ATOM 1645 C C . GLN A 1 222 ? -39.487 -5.879 92.947 1.00 84.56 222 GLN A C 1
ATOM 1647 O O . GLN A 1 222 ? -39.444 -6.204 94.129 1.00 84.56 222 GLN A O 1
ATOM 1652 N N . ARG A 1 223 ? -39.921 -4.667 92.566 1.00 81.00 223 ARG A N 1
ATOM 1653 C CA . ARG A 1 223 ? -40.370 -3.637 93.525 1.00 81.00 223 ARG A CA 1
ATOM 1654 C C . ARG A 1 223 ? -41.627 -4.030 94.312 1.00 81.00 223 ARG A C 1
ATOM 1656 O O . ARG A 1 223 ? -41.686 -3.746 95.504 1.00 81.00 223 ARG A O 1
ATOM 1663 N N . ASN A 1 224 ? -42.620 -4.657 93.674 1.00 77.31 224 ASN A N 1
ATOM 1664 C CA . ASN A 1 224 ? -43.843 -5.110 94.357 1.00 77.31 224 ASN A CA 1
ATOM 1665 C C . ASN A 1 224 ? -43.592 -6.331 95.256 1.00 77.31 224 ASN A C 1
ATOM 1667 O O . ASN A 1 224 ? -44.100 -6.382 96.374 1.00 77.31 224 ASN A O 1
ATOM 1671 N N . LEU A 1 225 ? -42.782 -7.293 94.798 1.00 69.81 225 LEU A N 1
ATOM 1672 C CA . LEU A 1 225 ? -42.376 -8.441 95.607 1.00 69.81 225 LEU A CA 1
ATOM 1673 C C . LEU A 1 225 ? -41.593 -7.989 96.837 1.00 69.81 225 LEU A C 1
ATOM 1675 O O . LEU A 1 225 ? -41.894 -8.486 97.912 1.00 69.81 225 LEU A O 1
ATOM 1679 N N . GLU A 1 226 ? -40.652 -7.049 96.735 1.00 72.44 226 GLU A N 1
ATOM 1680 C CA . GLU A 1 226 ? -39.922 -6.551 97.912 1.00 72.44 226 GLU A CA 1
ATOM 1681 C C . GLU A 1 226 ? -40.886 -6.038 99.002 1.00 72.44 226 GLU A C 1
ATOM 1683 O O . GLU A 1 226 ? -40.689 -6.329 100.174 1.00 72.44 226 GLU A O 1
ATOM 1688 N N . HIS A 1 227 ? -41.976 -5.356 98.624 1.00 65.38 227 HIS A N 1
ATOM 1689 C CA . HIS A 1 227 ? -42.967 -4.828 99.567 1.00 65.38 227 HIS A CA 1
ATOM 1690 C C . HIS A 1 227 ? -43.870 -5.921 100.177 1.00 65.38 227 HIS A C 1
ATOM 1692 O O . HIS A 1 227 ? -43.970 -6.032 101.399 1.00 65.38 227 HIS A O 1
ATOM 1698 N N . ASP A 1 228 ? -44.502 -6.763 99.353 1.00 66.19 228 ASP A N 1
ATOM 1699 C CA . ASP A 1 228 ? -45.477 -7.760 99.832 1.00 66.19 228 ASP A CA 1
ATOM 1700 C C . ASP A 1 228 ? -44.813 -9.015 100.420 1.00 66.19 228 ASP A C 1
ATOM 1702 O O . ASP A 1 228 ? -45.307 -9.612 101.381 1.00 66.19 228 ASP A O 1
ATOM 1706 N N . THR A 1 229 ? -43.660 -9.412 99.878 1.00 66.00 229 THR A N 1
ATOM 1707 C CA . THR A 1 229 ? -42.896 -10.577 100.354 1.00 66.00 229 THR A CA 1
ATOM 1708 C C . THR A 1 229 ? -42.278 -10.287 101.717 1.00 66.00 229 THR A C 1
ATOM 1710 O O . THR A 1 229 ? -42.190 -11.192 102.542 1.00 66.00 229 THR A O 1
ATOM 1713 N N . GLN A 1 230 ? -41.918 -9.033 102.004 1.00 64.50 230 GLN A N 1
ATOM 1714 C CA . GLN A 1 230 ? -41.403 -8.631 103.313 1.00 64.50 230 GLN A CA 1
ATOM 1715 C C . GLN A 1 230 ? -42.483 -8.721 104.405 1.00 64.50 230 GLN A C 1
ATOM 1717 O O . GLN A 1 230 ? -42.174 -9.155 105.512 1.00 64.50 230 GLN A O 1
ATOM 1722 N N . VAL A 1 231 ? -43.753 -8.441 104.084 1.00 70.69 231 VAL A N 1
ATOM 1723 C CA . VAL A 1 231 ? -44.888 -8.652 105.004 1.00 70.69 231 VAL A CA 1
ATOM 1724 C C . VAL A 1 231 ? -45.204 -10.144 105.167 1.00 70.69 231 VAL A C 1
ATOM 1726 O O . VAL A 1 231 ? -45.260 -10.637 106.291 1.00 70.69 231 VAL A O 1
ATOM 1729 N N . GLN A 1 232 ? -45.301 -10.911 104.073 1.00 71.44 232 GLN A N 1
ATOM 1730 C CA . GLN A 1 232 ? -45.586 -12.354 104.156 1.00 71.44 232 GLN A CA 1
ATOM 1731 C C . GLN A 1 232 ? -44.473 -13.172 104.833 1.00 71.44 232 GLN A C 1
ATOM 1733 O O . GLN A 1 232 ? -44.772 -14.179 105.481 1.00 71.44 232 GLN A O 1
ATOM 1738 N N . LEU A 1 233 ? -43.196 -12.787 104.696 1.00 67.50 233 LEU A N 1
ATOM 1739 C CA . LEU A 1 233 ? -42.106 -13.432 105.439 1.00 67.50 233 LEU A CA 1
ATOM 1740 C C . LEU A 1 233 ? -42.210 -13.154 106.938 1.00 67.50 233 LEU A C 1
ATOM 1742 O O . LEU A 1 233 ? -41.939 -14.059 107.725 1.00 67.50 233 LEU A O 1
ATOM 1746 N N . VAL A 1 234 ? -42.606 -11.940 107.330 1.00 73.25 234 VAL A N 1
ATOM 1747 C CA . VAL A 1 234 ? -42.833 -11.591 108.738 1.00 73.25 234 VAL A CA 1
ATOM 1748 C C . VAL A 1 234 ? -44.016 -12.381 109.292 1.00 73.25 234 VAL A C 1
ATOM 1750 O O . VAL A 1 234 ? -43.868 -13.014 110.336 1.00 73.25 234 VAL A O 1
AT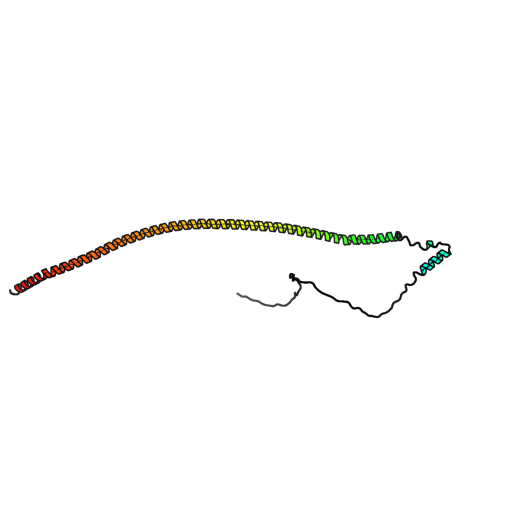OM 1753 N N . ASP A 1 235 ? -45.134 -12.450 108.570 1.00 76.62 235 ASP A N 1
ATOM 1754 C CA . ASP A 1 235 ? -46.320 -13.194 109.009 1.00 76.62 235 ASP A CA 1
ATOM 1755 C C . ASP A 1 235 ? -46.049 -14.701 109.118 1.00 76.62 235 ASP A C 1
ATOM 1757 O O . ASP A 1 235 ? -46.357 -15.305 110.144 1.00 76.62 235 ASP A O 1
ATOM 1761 N N . ARG A 1 236 ? -45.377 -15.321 108.133 1.00 76.06 236 ARG A N 1
ATOM 1762 C CA . ARG A 1 236 ? -44.955 -16.732 108.252 1.00 76.06 236 ARG A CA 1
ATOM 1763 C C . ARG A 1 236 ? -43.962 -16.958 109.383 1.00 76.06 236 ARG A C 1
ATOM 1765 O O . ARG A 1 236 ? -43.985 -18.023 109.996 1.00 76.06 236 ARG A O 1
ATOM 1772 N N . TYR A 1 237 ? -43.061 -16.011 109.636 1.00 75.38 237 TYR A N 1
ATOM 1773 C CA . TYR A 1 237 ? -42.120 -16.125 110.743 1.00 75.38 237 TYR A CA 1
ATOM 1774 C C . TYR A 1 237 ? -42.864 -16.075 112.083 1.00 75.38 237 TYR A C 1
ATOM 1776 O O . TYR A 1 237 ? -42.641 -16.945 112.924 1.00 75.38 237 TYR A O 1
ATOM 1784 N N . ILE A 1 238 ? -43.820 -15.156 112.244 1.00 80.56 238 ILE A N 1
ATOM 1785 C CA . ILE A 1 238 ? -44.693 -15.072 113.424 1.00 80.56 238 ILE A CA 1
ATOM 1786 C C . ILE A 1 238 ? -45.537 -16.349 113.586 1.00 80.56 238 ILE A C 1
ATOM 1788 O O . ILE A 1 238 ? -45.565 -16.921 114.676 1.00 80.56 238 ILE A O 1
ATOM 1792 N N . GLU A 1 239 ? -46.142 -16.862 112.513 1.00 81.50 239 GLU A N 1
ATOM 1793 C CA . GLU A 1 239 ? -46.898 -18.126 112.506 1.00 81.50 239 GLU A CA 1
ATOM 1794 C C . GLU A 1 239 ? -46.010 -19.321 112.911 1.00 81.50 239 GLU A C 1
ATOM 1796 O O . GLU A 1 239 ? -46.407 -20.168 113.711 1.00 81.50 239 GLU A O 1
ATOM 1801 N N . SER A 1 240 ? -44.764 -19.371 112.421 1.00 74.31 240 SER A N 1
ATOM 1802 C CA . SER A 1 240 ? -43.807 -20.432 112.761 1.00 74.31 240 SER A CA 1
ATOM 1803 C C . SER A 1 240 ? -43.341 -20.386 114.218 1.00 74.31 240 SER A C 1
ATOM 1805 O O . SER A 1 240 ? -43.059 -21.434 114.800 1.00 74.31 240 SER A O 1
ATOM 1807 N N . LEU A 1 241 ? -43.284 -19.194 114.826 1.00 76.69 241 LEU A N 1
ATOM 1808 C CA . LEU A 1 241 ? -43.002 -19.042 116.253 1.00 76.69 241 LEU A CA 1
ATOM 1809 C C . LEU A 1 241 ? -44.201 -19.481 117.101 1.00 76.69 241 LEU A C 1
ATOM 1811 O O . LEU A 1 241 ? -44.007 -20.195 118.082 1.00 76.69 241 LEU A O 1
ATOM 1815 N N . ASN A 1 242 ? -45.422 -19.134 116.689 1.00 74.94 242 ASN A N 1
ATOM 1816 C CA . ASN A 1 242 ? -46.656 -19.550 117.360 1.00 74.94 242 ASN A CA 1
ATOM 1817 C C . ASN A 1 242 ? -46.849 -21.080 117.328 1.00 74.94 242 ASN A C 1
ATOM 1819 O O . ASN A 1 242 ? -47.191 -21.691 118.336 1.00 74.94 242 ASN A O 1
ATOM 1823 N N . ASN A 1 243 ? -46.541 -21.726 116.198 1.00 75.62 243 ASN A N 1
ATOM 1824 C CA . ASN A 1 243 ? -46.615 -23.185 116.057 1.00 75.62 243 ASN A CA 1
ATOM 1825 C C . ASN A 1 243 ? -45.489 -23.938 116.801 1.00 75.62 243 ASN A C 1
ATOM 1827 O O . ASN A 1 243 ? -45.556 -25.152 116.952 1.00 75.62 243 ASN A O 1
ATOM 1831 N N . ARG A 1 244 ? -44.435 -23.241 117.253 1.00 68.81 244 ARG A N 1
ATOM 1832 C CA . ARG A 1 244 ? -43.332 -23.823 118.041 1.00 68.81 244 ARG A CA 1
ATOM 1833 C C . ARG A 1 244 ? -43.505 -23.626 119.553 1.00 68.81 244 ARG A C 1
ATOM 1835 O O . ARG A 1 244 ? -42.746 -24.218 120.316 1.00 68.81 244 ARG A O 1
ATOM 1842 N N . SER A 1 245 ? -44.455 -22.793 119.987 1.00 58.00 245 SER A N 1
ATOM 1843 C CA . SER A 1 245 ? -44.757 -22.540 121.406 1.00 58.00 245 SER A CA 1
ATOM 1844 C C . SER A 1 245 ? -45.983 -23.297 121.933 1.00 58.00 245 SER A C 1
ATOM 1846 O O . SER A 1 245 ? -46.473 -22.966 123.012 1.00 58.00 245 SER A O 1
ATOM 1848 N N . ASN A 1 246 ? -46.474 -24.286 121.187 1.00 51.06 246 ASN A N 1
ATOM 1849 C CA . ASN A 1 246 ? -47.504 -25.247 121.589 1.00 51.06 246 ASN A CA 1
ATOM 1850 C C . ASN A 1 246 ? -46.921 -26.661 121.469 1.00 51.06 246 ASN A C 1
ATOM 1852 O O . ASN A 1 246 ? -47.208 -27.500 122.347 1.00 51.06 246 ASN A O 1
#

Radius of gyration: 73.29 Å; chains: 1; bounding box: 124×78×218 Å